Protein AF-A0A173RNW3-F1 (afdb_monomer)

Nearest PDB structures (foldseek):
  2hwj-assembly2_E  TM=7.007E-01  e=1.685E-04  Agrobacterium fabrum str. C58
  6ky4-assembly1_A  TM=7.374E-01  e=3.041E-03  Arabidopsis thaliana
  6sdk-assembly1_B  TM=6.867E-01  e=1.747E-03  Bacillus subtilis subsp. subtilis str. 168
  7bnr-assembly1_A  TM=6.520E-01  e=1.976E-03  Myxococcus xanthus DK 1622
  7ol9-assembly1_A  TM=5.459E-01  e=1.747E-03  Bacillus subtilis subsp. subtilis str. 168

Solvent-accessible surface area (backbone atoms only — not comparable to full-atom values): 11816 Å² total; per-residue (Å²): 138,57,82,41,74,37,54,36,92,76,48,97,58,91,50,89,51,74,41,76,69,30,20,39,36,36,63,54,94,94,45,76,48,47,39,35,39,25,63,78,52,81,43,34,30,38,43,46,61,81,60,81,69,66,49,69,63,52,50,51,60,35,36,72,81,40,70,64,47,28,35,31,24,38,90,87,66,50,79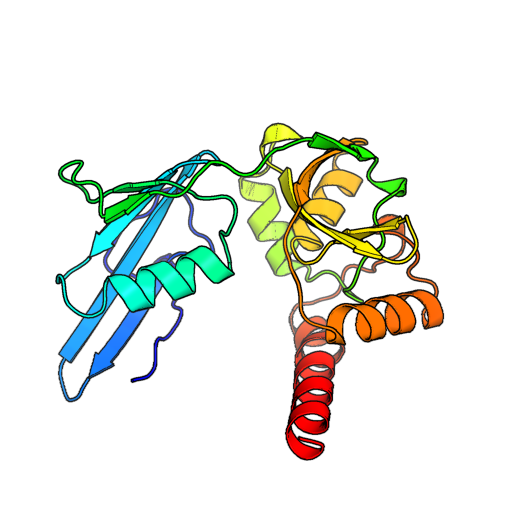,76,44,78,54,82,78,74,70,73,46,80,45,49,51,84,59,29,29,35,49,65,73,65,31,44,45,59,63,40,56,60,46,59,75,71,57,83,54,50,89,68,36,73,30,47,25,38,78,56,98,87,38,42,31,39,78,50,54,64,53,55,52,43,50,34,53,77,70,69,48,57,52,34,36,33,30,80,50,89,78,66,78,65,56,58,57,34,36,50,56,20,48,76,70,65,26,66,25,54,87,55,42,50,76,38,51,62,72,52,34,46,60,70,44,51,48,48,51,54,49,53,53,55,52,57,65,69,79,109

Secondary structure (DSSP, 8-state):
--EEE--GGGSSS--SS--TTSEEEEEETTEEEEEEEEE-SSSEEEEEES-STTHHHHHHHHHHH-TT--EEEETT--EEEE-PPPPEEEEEGGGEE-S-S-EEHHHHHHHHTT--SGGG-EEEEEEETTEEEESS-HHHHHHHHHTT--EEEEEE----THHHHHHHHHHHTT--SGGGPPEE-HHHHIIIIIHHHHHHHHHHHHH-

Foldseek 3Di:
DDKDQDFCVPAPDDAPDGDSLFKIWDDDPPDIKIWGWHPPALAEIEIDTPDPPCLVVSVVSSCVVNVQHAWYAYPVRHTPGHDPGFDKDKDFQLQEQELFAAAEPVVLVSVVVPDDDLRRAEFEWEDDPNTTYTPDDLSVSLNCVVVVNGMHMYGYDDDDPVSVVSSVVCVVVVNRGSVNHYYDYPVCCCVVTVVVVVVVVVVVVVVD

Structure (mmCIF, N/CA/C/O backbone):
data_AF-A0A173RNW3-F1
#
_entry.id   AF-A0A173RNW3-F1
#
loop_
_atom_site.group_PDB
_atom_site.id
_atom_site.type_symbol
_atom_site.label_atom_id
_atom_site.label_alt_id
_atom_site.label_comp_id
_atom_site.label_asym_id
_atom_site.label_entity_id
_atom_site.label_seq_id
_atom_site.pdbx_PDB_ins_code
_atom_site.Cartn_x
_atom_site.Cartn_y
_atom_site.Cartn_z
_atom_site.occupancy
_atom_site.B_iso_or_equiv
_atom_site.auth_seq_id
_atom_site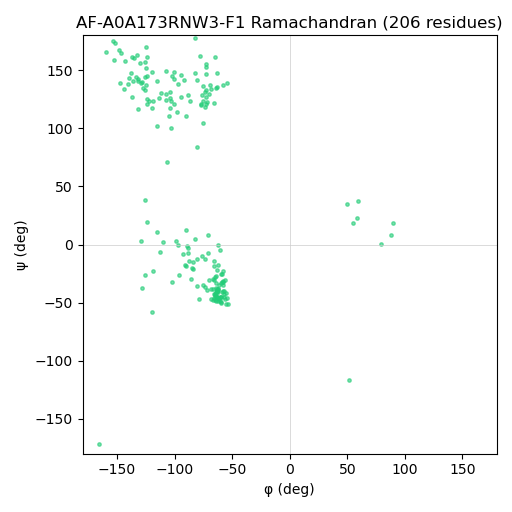.auth_comp_id
_atom_site.auth_asym_id
_atom_site.auth_atom_id
_atom_site.pdbx_PDB_model_num
ATOM 1 N N . MET A 1 1 ? 22.535 -9.513 -6.061 1.00 64.94 1 MET A N 1
ATOM 2 C CA . MET A 1 1 ? 21.945 -8.395 -6.819 1.00 64.94 1 MET A CA 1
ATOM 3 C C . MET A 1 1 ? 21.115 -7.542 -5.873 1.00 64.94 1 MET A C 1
ATOM 5 O O . MET A 1 1 ? 20.486 -8.110 -4.988 1.00 64.94 1 MET A O 1
ATOM 9 N N . LYS A 1 2 ? 21.136 -6.213 -6.012 1.00 76.50 2 LYS A N 1
ATOM 10 C CA . LYS A 1 2 ? 20.300 -5.300 -5.222 1.00 76.50 2 LYS A CA 1
ATOM 11 C C . LYS A 1 2 ? 19.400 -4.522 -6.182 1.00 76.50 2 LYS A C 1
ATOM 13 O O . LYS A 1 2 ? 19.917 -3.797 -7.025 1.00 76.50 2 LYS A O 1
ATOM 18 N N . ILE A 1 3 ? 18.087 -4.695 -6.056 1.00 80.88 3 ILE A N 1
ATOM 19 C CA . ILE A 1 3 ? 17.097 -3.892 -6.778 1.00 80.88 3 ILE A CA 1
ATOM 20 C C . ILE A 1 3 ? 16.829 -2.642 -5.940 1.00 80.88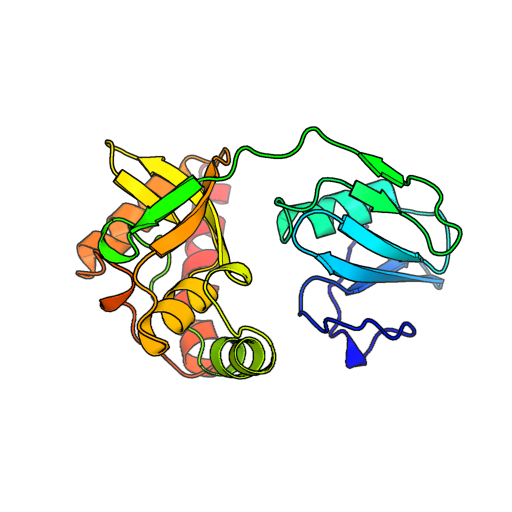 3 ILE A C 1
ATOM 22 O O . ILE A 1 3 ? 16.478 -2.732 -4.762 1.00 80.88 3 ILE A O 1
ATOM 26 N N . GLU A 1 4 ? 17.030 -1.467 -6.522 1.00 81.69 4 GLU A N 1
ATOM 27 C CA . GLU A 1 4 ? 16.791 -0.186 -5.865 1.00 81.69 4 GLU A CA 1
ATOM 28 C C . GLU A 1 4 ? 15.544 0.482 -6.439 1.00 81.69 4 GLU A C 1
ATOM 30 O O . GLU A 1 4 ? 15.445 0.738 -7.638 1.00 81.69 4 GLU A O 1
ATOM 35 N N . LYS A 1 5 ? 14.584 0.807 -5.571 1.00 78.62 5 LYS A N 1
ATOM 36 C CA . LYS A 1 5 ? 13.431 1.634 -5.939 1.00 78.62 5 LYS A CA 1
ATOM 37 C C . LYS A 1 5 ? 13.884 3.077 -6.090 1.00 78.62 5 LYS A C 1
ATOM 39 O O . LYS A 1 5 ? 14.526 3.620 -5.190 1.00 78.62 5 LYS A O 1
ATOM 44 N N . VAL A 1 6 ? 13.499 3.716 -7.186 1.00 73.75 6 VAL A N 1
ATOM 45 C CA . VAL A 1 6 ? 13.806 5.128 -7.426 1.00 73.75 6 VAL A CA 1
ATOM 46 C C . VAL A 1 6 ? 12.526 5.938 -7.579 1.00 73.75 6 VAL A C 1
ATOM 48 O O . VAL A 1 6 ? 11.528 5.419 -8.079 1.00 73.75 6 VAL A O 1
ATOM 51 N N . PRO A 1 7 ? 12.518 7.220 -7.173 1.00 62.44 7 PRO A N 1
ATOM 52 C CA . PRO A 1 7 ? 11.418 8.108 -7.510 1.00 62.44 7 PRO A CA 1
ATOM 53 C C . PRO A 1 7 ? 11.210 8.119 -9.026 1.00 62.44 7 PRO A C 1
ATOM 55 O O . PRO A 1 7 ? 12.173 8.199 -9.789 1.00 62.44 7 PRO A O 1
ATOM 58 N N . SER A 1 8 ? 9.958 8.102 -9.469 1.00 55.84 8 SER A N 1
ATOM 59 C CA . SER A 1 8 ? 9.598 8.130 -10.892 1.00 55.84 8 SER A CA 1
ATOM 60 C C . SER A 1 8 ? 10.174 9.331 -11.648 1.00 55.84 8 SER A C 1
ATOM 62 O O . SER A 1 8 ? 10.513 9.218 -12.819 1.00 55.84 8 SER A O 1
ATOM 64 N N . GLY A 1 9 ? 10.368 10.473 -10.977 1.00 55.44 9 GLY A N 1
ATOM 65 C CA . GLY A 1 9 ? 11.041 11.648 -11.549 1.00 55.44 9 GLY A CA 1
ATOM 66 C C . GLY A 1 9 ? 12.558 11.496 -11.752 1.00 55.44 9 GLY A C 1
ATOM 67 O O . GLY A 1 9 ? 13.184 12.386 -12.318 1.00 55.44 9 GLY A O 1
ATOM 68 N N . SER A 1 10 ? 13.156 10.402 -11.277 1.00 55.72 10 SER A N 1
ATOM 69 C CA . SER A 1 10 ? 14.584 10.068 -11.407 1.00 55.72 10 SER A CA 1
ATOM 70 C C . SER A 1 10 ? 14.844 8.883 -12.346 1.00 55.72 10 SER A C 1
ATOM 72 O O . SER A 1 10 ? 15.997 8.461 -12.492 1.00 55.72 10 SER A O 1
ATOM 74 N N . SER A 1 11 ? 13.785 8.341 -12.957 1.00 59.16 11 SER A N 1
ATOM 75 C CA . SER A 1 11 ? 13.880 7.372 -14.047 1.00 59.16 11 SER A CA 1
ATOM 76 C C . SER A 1 11 ? 14.102 8.094 -15.375 1.00 59.16 11 SER A C 1
ATOM 78 O O . SER A 1 11 ? 13.589 9.194 -15.592 1.00 59.16 11 SER A O 1
ATOM 80 N N . MET A 1 12 ? 14.837 7.460 -16.289 1.00 69.31 12 MET A N 1
ATOM 81 C CA . MET A 1 12 ? 14.919 7.911 -17.681 1.00 69.31 12 MET A CA 1
ATOM 82 C C . MET A 1 12 ? 13.581 7.793 -18.435 1.00 69.31 12 MET A C 1
ATOM 84 O O . MET A 1 12 ? 13.430 8.386 -19.505 1.00 69.31 12 MET A O 1
ATOM 88 N N . PHE A 1 13 ? 12.609 7.052 -17.891 1.00 67.25 13 PHE A N 1
ATOM 89 C CA . PHE A 1 13 ? 11.293 6.844 -18.489 1.00 67.25 13 PHE A CA 1
ATOM 90 C C . PHE A 1 13 ? 10.241 7.798 -17.918 1.00 67.25 13 PHE A C 1
ATOM 92 O O . PHE A 1 13 ? 10.152 8.020 -16.711 1.00 67.25 13 PHE A O 1
ATOM 99 N N . GLN A 1 14 ? 9.390 8.332 -18.797 1.00 59.19 14 GLN A N 1
ATOM 100 C CA . GLN A 1 14 ? 8.199 9.079 -18.394 1.00 59.19 14 GLN A CA 1
ATOM 101 C C . GLN A 1 14 ? 7.016 8.117 -18.255 1.00 59.19 14 GLN A C 1
ATOM 103 O O . GLN A 1 14 ? 6.522 7.603 -19.256 1.00 59.19 14 GLN A O 1
ATOM 108 N N . VAL A 1 15 ? 6.562 7.897 -17.020 1.00 56.56 15 VAL A N 1
ATOM 109 C CA . VAL A 1 15 ? 5.342 7.133 -16.698 1.00 56.56 15 VAL A CA 1
ATOM 110 C C . VAL A 1 15 ? 4.192 8.082 -16.351 1.00 56.56 15 VAL A C 1
ATOM 112 O O . VAL A 1 15 ? 4.427 9.139 -15.754 1.00 56.56 15 VAL A O 1
ATOM 115 N N . HIS A 1 16 ? 2.955 7.733 -16.723 1.00 55.94 16 HIS A N 1
ATOM 116 C CA . HIS A 1 16 ? 1.777 8.575 -16.478 1.00 55.94 16 HIS A CA 1
ATOM 117 C C . HIS A 1 16 ? 1.400 8.596 -14.993 1.00 55.94 16 HIS A C 1
ATOM 119 O O . HIS A 1 16 ? 1.058 9.654 -14.461 1.00 55.94 16 HIS A O 1
ATOM 125 N N . LEU A 1 17 ? 1.497 7.451 -14.311 1.00 56.38 17 LEU A N 1
ATOM 126 C CA . LEU A 1 17 ? 1.308 7.346 -12.862 1.00 56.38 17 LEU A CA 1
ATOM 127 C C . LEU A 1 17 ? 2.655 7.220 -12.146 1.00 56.38 17 LEU A C 1
ATOM 129 O O . LEU A 1 17 ? 3.275 6.161 -12.062 1.00 56.38 17 LEU A O 1
ATOM 133 N N . GLN A 1 18 ? 3.093 8.353 -11.608 1.00 54.75 18 GLN A N 1
ATOM 134 C CA . GLN A 1 18 ? 4.309 8.503 -10.821 1.00 54.75 18 GLN A CA 1
ATOM 135 C C . GLN A 1 18 ? 4.077 8.049 -9.374 1.00 54.75 18 GLN A C 1
ATOM 137 O O . GLN A 1 18 ? 3.756 8.851 -8.499 1.00 54.75 18 GLN A O 1
ATOM 142 N N . LEU A 1 19 ? 4.195 6.743 -9.131 1.00 59.72 19 LEU A N 1
ATOM 143 C CA . LEU A 1 19 ? 4.119 6.153 -7.796 1.00 59.72 19 LEU A CA 1
ATOM 144 C C . LEU A 1 19 ? 5.514 5.705 -7.343 1.00 59.72 19 LEU A C 1
ATOM 146 O O . LEU A 1 19 ? 6.337 5.271 -8.140 1.00 59.72 19 LEU A O 1
ATOM 150 N N . HIS A 1 20 ? 5.776 5.749 -6.036 1.00 55.22 20 HIS A N 1
ATOM 151 C CA . HIS A 1 20 ? 7.065 5.354 -5.443 1.00 55.22 20 HIS A CA 1
ATOM 152 C C . HIS A 1 20 ? 7.477 3.882 -5.678 1.00 55.22 20 HIS A C 1
ATOM 154 O O . HIS A 1 20 ? 8.580 3.490 -5.301 1.00 55.22 20 HIS A O 1
ATOM 160 N N . HIS A 1 21 ? 6.611 3.073 -6.292 1.00 72.44 21 HIS A N 1
ATOM 161 C CA . HIS A 1 21 ? 6.775 1.629 -6.483 1.00 72.44 21 HIS A CA 1
ATOM 162 C C . HIS A 1 21 ? 6.692 1.205 -7.953 1.00 72.44 21 HIS A C 1
ATOM 164 O O . HIS A 1 21 ? 6.416 0.047 -8.243 1.00 72.44 21 HIS A O 1
ATOM 170 N N . THR A 1 22 ? 6.886 2.142 -8.883 1.00 82.62 22 THR A N 1
ATOM 171 C CA . THR A 1 22 ? 6.817 1.853 -10.318 1.00 82.62 22 THR A CA 1
ATOM 172 C C . THR A 1 22 ? 8.153 1.971 -11.036 1.00 82.62 22 THR A C 1
ATOM 174 O O . THR A 1 22 ? 8.218 1.601 -12.199 1.00 82.62 22 THR A O 1
ATOM 177 N N . CYS A 1 23 ? 9.225 2.441 -10.392 1.00 87.81 23 CYS A N 1
ATOM 178 C CA . CYS A 1 23 ? 10.533 2.596 -11.034 1.00 87.81 23 CYS A CA 1
ATOM 179 C C . CYS A 1 23 ? 11.645 1.906 -10.240 1.00 87.81 23 CYS A C 1
ATOM 181 O O . CYS A 1 23 ? 11.763 2.084 -9.023 1.00 87.81 23 CYS A O 1
ATOM 183 N N . PHE A 1 24 ? 12.494 1.170 -10.955 1.00 89.31 24 PHE A N 1
ATOM 184 C CA . PHE A 1 24 ? 13.535 0.315 -10.393 1.00 89.31 24 PHE A CA 1
ATOM 185 C C . PHE A 1 24 ? 14.864 0.534 -11.116 1.00 89.31 24 PHE A C 1
ATOM 187 O O . PHE A 1 24 ? 14.895 0.746 -12.331 1.00 89.31 24 PHE A O 1
ATOM 194 N N . LYS A 1 25 ? 15.963 0.468 -10.362 1.00 90.06 25 LYS A N 1
ATOM 195 C CA . LYS A 1 25 ? 17.331 0.429 -10.880 1.00 90.06 25 LYS A CA 1
ATOM 196 C C . LYS A 1 25 ? 18.058 -0.788 -10.335 1.00 90.06 25 LYS A C 1
ATOM 198 O O . LYS A 1 25 ? 17.957 -1.092 -9.148 1.00 90.06 25 LYS A O 1
ATOM 203 N N . ILE A 1 26 ? 18.807 -1.457 -11.197 1.00 88.81 26 ILE A N 1
ATOM 204 C CA . ILE A 1 26 ? 19.709 -2.542 -10.813 1.00 88.81 26 ILE A CA 1
ATOM 205 C C . ILE A 1 26 ? 21.111 -2.116 -11.206 1.00 88.81 26 ILE A C 1
ATOM 207 O O . ILE A 1 26 ? 21.354 -1.783 -12.365 1.00 88.81 26 ILE A O 1
ATOM 211 N N . GLN A 1 27 ? 22.012 -2.110 -10.227 1.00 87.31 27 GLN A N 1
ATOM 212 C CA . GLN A 1 27 ? 23.428 -1.871 -10.461 1.00 87.31 27 GLN A CA 1
ATOM 213 C C . GLN A 1 27 ? 24.182 -3.199 -10.405 1.00 87.31 27 GLN A C 1
ATOM 215 O O . GLN A 1 27 ? 24.144 -3.903 -9.390 1.00 87.31 27 GLN A O 1
ATOM 220 N N . GLU A 1 28 ? 24.887 -3.509 -11.486 1.00 85.88 28 GLU A N 1
ATOM 221 C CA . GLU A 1 28 ? 25.787 -4.651 -11.591 1.00 85.88 28 GLU A CA 1
ATOM 222 C C . GLU A 1 28 ? 27.114 -4.175 -12.183 1.00 85.88 28 GLU A C 1
ATOM 224 O O . GLU A 1 28 ? 27.160 -3.671 -13.300 1.00 85.88 28 GLU A O 1
ATOM 229 N N . GLU A 1 29 ? 28.188 -4.296 -11.399 1.00 85.00 29 GLU A N 1
ATOM 230 C CA . GLU A 1 29 ? 29.509 -3.755 -11.744 1.00 85.00 29 GLU A CA 1
ATOM 231 C C . GLU A 1 29 ? 29.433 -2.259 -12.135 1.00 85.00 29 GLU A C 1
ATOM 233 O O . GLU A 1 29 ? 29.063 -1.424 -11.300 1.00 85.00 29 GLU A O 1
ATOM 238 N N . ASP A 1 30 ? 29.771 -1.933 -13.386 1.00 84.50 30 ASP A N 1
ATOM 239 C CA . ASP A 1 30 ? 29.736 -0.583 -13.963 1.00 84.50 30 ASP A CA 1
ATOM 240 C C . ASP A 1 30 ? 28.464 -0.313 -14.799 1.00 84.50 30 ASP A C 1
ATOM 242 O O . ASP A 1 30 ? 28.321 0.765 -15.384 1.00 84.50 30 ASP A O 1
ATOM 246 N N . GLU A 1 31 ? 27.527 -1.265 -14.865 1.00 86.00 31 GLU A N 1
ATOM 247 C CA . GLU A 1 31 ? 26.276 -1.140 -15.614 1.00 86.00 31 GLU A CA 1
ATOM 248 C C . GLU A 1 31 ? 25.086 -0.805 -14.703 1.00 86.00 31 GLU A C 1
ATOM 250 O O . GLU A 1 31 ? 24.963 -1.268 -13.564 1.00 86.00 31 GLU A O 1
ATOM 255 N N . VAL A 1 32 ? 24.188 0.037 -15.224 1.00 87.44 32 VAL A N 1
ATOM 256 C CA . VAL A 1 32 ? 22.935 0.416 -14.566 1.00 87.44 32 VAL A CA 1
ATOM 257 C C . VAL A 1 32 ? 21.786 0.087 -15.502 1.00 87.44 32 VAL A C 1
ATOM 259 O O . VAL A 1 32 ? 21.691 0.625 -16.606 1.00 87.44 32 VAL A O 1
ATOM 262 N N . TYR A 1 33 ? 20.890 -0.767 -15.029 1.00 90.56 33 TYR A N 1
ATOM 263 C CA . TYR A 1 33 ? 19.676 -1.139 -15.735 1.00 90.56 33 TYR A CA 1
ATOM 264 C C . TYR A 1 33 ? 18.484 -0.420 -15.112 1.00 90.56 33 TYR A C 1
ATOM 266 O O . TYR A 1 33 ? 18.330 -0.429 -13.889 1.00 90.56 33 TYR A O 1
ATOM 274 N N . GLU A 1 34 ? 17.651 0.210 -15.938 1.00 92.00 34 GLU A N 1
ATOM 275 C CA . GLU A 1 34 ? 16.471 0.942 -15.480 1.00 92.00 34 GLU A CA 1
ATOM 276 C C . GLU A 1 34 ? 15.196 0.291 -16.002 1.00 92.00 34 GLU A C 1
ATOM 278 O O . GLU A 1 34 ? 15.108 -0.101 -17.169 1.00 92.00 34 GLU A O 1
ATOM 283 N N . TYR A 1 35 ? 14.190 0.257 -15.134 1.00 92.19 35 TYR A N 1
ATOM 284 C CA . TYR A 1 35 ? 12.868 -0.270 -15.431 1.00 92.19 35 TYR A CA 1
ATOM 285 C C . TYR A 1 35 ? 11.808 0.673 -14.876 1.00 92.19 35 TYR A C 1
ATOM 28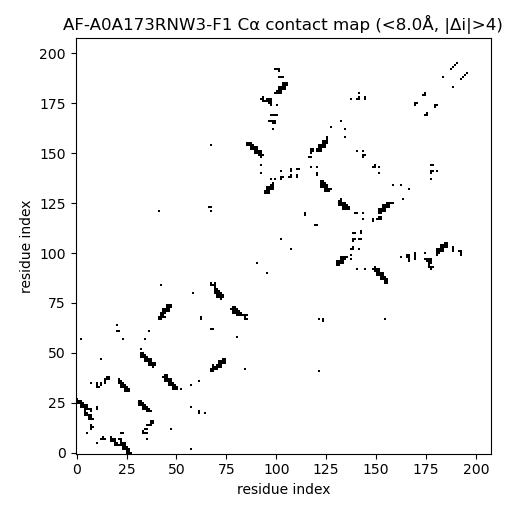7 O O . TYR A 1 35 ? 11.954 1.211 -13.773 1.00 92.19 35 TYR A O 1
ATOM 295 N N . ALA A 1 36 ? 10.727 0.866 -15.620 1.00 92.50 36 ALA A N 1
ATOM 296 C CA . ALA A 1 36 ? 9.578 1.625 -15.160 1.00 92.50 36 ALA A CA 1
ATOM 297 C C . ALA A 1 36 ? 8.267 0.973 -15.598 1.00 92.50 36 ALA A C 1
ATOM 299 O O . ALA A 1 36 ? 8.130 0.542 -16.737 1.00 92.50 36 ALA A O 1
ATOM 300 N N . PHE A 1 37 ? 7.291 0.945 -14.702 1.00 92.25 37 PHE A N 1
ATOM 301 C CA . PHE A 1 37 ? 5.952 0.438 -14.949 1.00 92.25 37 PHE A CA 1
ATOM 302 C C . PHE A 1 37 ? 4.970 1.598 -15.019 1.00 92.25 37 PHE A C 1
ATOM 304 O O . PHE A 1 37 ? 4.901 2.431 -14.119 1.00 92.25 37 PHE A O 1
ATOM 311 N N . ASP A 1 38 ? 4.164 1.634 -16.066 1.00 88.75 38 ASP A N 1
ATOM 312 C CA . ASP A 1 38 ? 3.041 2.551 -16.156 1.00 88.75 38 ASP A CA 1
ATOM 313 C C . ASP A 1 38 ? 1.744 1.783 -15.927 1.00 88.75 38 ASP A C 1
ATOM 315 O O . ASP A 1 38 ? 1.352 0.937 -16.733 1.00 88.75 38 ASP A O 1
ATOM 319 N N . ILE A 1 39 ? 1.096 2.038 -14.792 1.00 86.44 39 ILE A N 1
ATOM 320 C CA . ILE A 1 39 ? -0.168 1.394 -14.437 1.00 86.44 39 ILE A CA 1
ATOM 321 C C . ILE A 1 39 ? -1.273 2.039 -15.271 1.00 86.44 39 ILE A C 1
ATOM 323 O O . ILE A 1 39 ? -1.713 3.153 -14.994 1.00 86.44 39 ILE A O 1
ATOM 327 N N . LEU A 1 40 ? -1.736 1.322 -16.294 1.00 83.94 40 LEU A N 1
ATOM 328 C CA . LEU A 1 40 ? -2.751 1.821 -17.222 1.00 83.94 40 LEU A CA 1
ATOM 329 C C . LEU A 1 40 ? -4.143 1.811 -16.585 1.00 83.94 40 LEU A C 1
ATOM 331 O O . LEU A 1 40 ? -4.990 2.651 -16.887 1.00 83.94 40 LEU A O 1
ATOM 335 N N . ASN A 1 41 ? -4.398 0.812 -15.740 1.00 81.19 41 ASN A N 1
ATOM 336 C CA . ASN A 1 41 ? -5.637 0.615 -14.994 1.00 81.19 41 ASN A CA 1
ATOM 337 C C . ASN A 1 41 ? -5.412 -0.430 -13.881 1.00 81.19 41 ASN A C 1
ATOM 339 O O . ASN A 1 41 ? -4.296 -0.874 -13.640 1.00 81.19 41 ASN A O 1
ATOM 343 N N . GLN A 1 42 ? -6.482 -0.866 -13.212 1.00 79.31 42 GLN A N 1
ATOM 344 C CA . GLN A 1 42 ? -6.419 -1.859 -12.128 1.00 79.31 42 GLN A CA 1
ATOM 345 C C . GLN A 1 42 ? -6.104 -3.298 -12.580 1.00 79.31 42 GLN A C 1
ATOM 347 O O . GLN A 1 42 ? -6.257 -4.230 -11.798 1.00 79.31 42 GLN A O 1
ATOM 352 N N . GLU A 1 43 ? -5.749 -3.519 -13.840 1.00 85.81 43 GLU A N 1
ATOM 353 C CA . GLU A 1 43 ? -5.555 -4.848 -14.432 1.00 85.81 43 GLU A CA 1
ATOM 354 C C . GLU A 1 43 ? -4.206 -4.961 -15.128 1.00 85.81 43 GLU A C 1
ATOM 356 O O . GLU A 1 43 ? -3.573 -6.015 -15.064 1.00 85.81 43 GLU A O 1
ATOM 361 N N . GLN A 1 44 ? -3.783 -3.878 -15.780 1.00 91.62 44 GLN A N 1
ATOM 362 C CA . GLN A 1 44 ? -2.686 -3.889 -16.733 1.00 91.62 44 GLN A CA 1
ATOM 363 C C . GLN A 1 44 ? -1.651 -2.812 -16.423 1.00 91.62 44 GLN A C 1
ATOM 365 O O . GLN A 1 44 ? -2.001 -1.663 -16.134 1.00 91.62 44 GLN A O 1
ATOM 370 N N . ALA A 1 45 ? -0.381 -3.180 -16.575 1.00 93.62 45 ALA A N 1
ATOM 371 C CA . ALA A 1 45 ? 0.741 -2.253 -16.575 1.00 93.62 45 ALA A CA 1
ATOM 372 C C . ALA A 1 45 ? 1.585 -2.397 -17.851 1.00 93.62 45 ALA A C 1
ATOM 374 O O . ALA A 1 45 ? 1.642 -3.464 -18.468 1.00 93.62 45 ALA A O 1
ATOM 375 N N . LEU A 1 46 ? 2.237 -1.306 -18.244 1.00 94.25 46 LEU A N 1
ATOM 376 C CA . LEU A 1 46 ? 3.202 -1.258 -19.338 1.00 94.25 46 LEU A CA 1
ATOM 377 C C . LEU A 1 46 ? 4.618 -1.184 -18.762 1.00 94.25 46 LEU A C 1
ATOM 379 O O . LEU A 1 46 ? 4.890 -0.291 -17.966 1.00 94.25 46 LEU A O 1
ATOM 383 N N . LEU A 1 47 ? 5.512 -2.083 -19.165 1.00 94.81 47 LEU A N 1
ATOM 384 C CA . LEU A 1 47 ? 6.916 -2.079 -18.769 1.00 94.81 47 LEU A CA 1
ATOM 385 C C . LEU A 1 47 ? 7.774 -1.350 -19.810 1.00 94.81 47 LEU A C 1
ATOM 387 O O . LEU A 1 47 ? 7.767 -1.656 -21.003 1.00 94.81 47 LEU A O 1
ATOM 391 N N . TYR A 1 48 ? 8.542 -0.390 -19.317 1.00 92.81 48 TYR A N 1
ATOM 392 C CA . TYR A 1 48 ? 9.630 0.294 -19.990 1.00 92.81 48 TYR A CA 1
ATOM 393 C C . TYR A 1 48 ? 10.931 -0.275 -19.428 1.00 92.81 48 TYR A C 1
ATOM 395 O O . TYR A 1 48 ? 11.184 -0.130 -18.235 1.00 92.81 48 TYR A O 1
ATOM 403 N N . ALA A 1 49 ? 11.746 -0.910 -20.263 1.00 91.69 49 ALA A N 1
ATOM 404 C CA . ALA A 1 49 ? 13.017 -1.494 -19.850 1.00 91.69 49 ALA A CA 1
ATOM 405 C C . ALA A 1 49 ? 14.125 -1.072 -20.818 1.00 91.69 49 ALA A C 1
ATOM 407 O O . ALA A 1 49 ? 13.892 -0.961 -22.024 1.00 91.69 49 ALA A O 1
ATOM 408 N N . SER A 1 50 ? 15.327 -0.812 -20.301 1.00 85.38 50 SER A N 1
ATOM 409 C CA . SER A 1 50 ? 16.506 -0.561 -21.143 1.00 85.38 50 SER A CA 1
ATOM 410 C C . SER A 1 50 ? 17.151 -1.850 -21.673 1.00 85.38 50 SER A C 1
ATOM 412 O O . SER A 1 50 ? 18.002 -1.782 -22.559 1.00 85.38 50 SER A O 1
ATOM 414 N N . THR A 1 51 ? 16.758 -3.007 -21.134 1.00 88.00 51 THR A N 1
ATOM 415 C CA . THR A 1 51 ? 17.298 -4.340 -21.428 1.00 88.00 51 THR A CA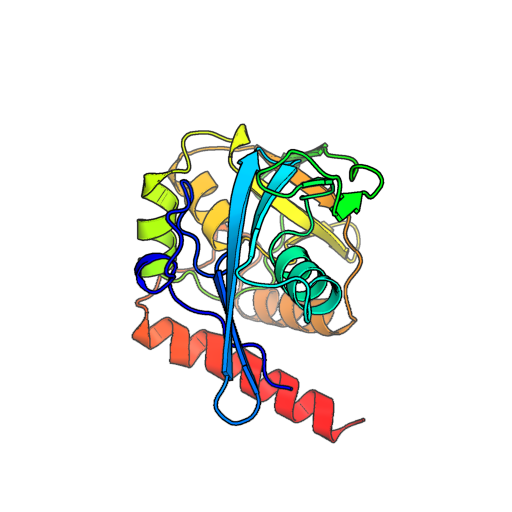 1
ATOM 416 C C . THR A 1 51 ? 16.293 -5.427 -21.024 1.00 88.00 51 THR A C 1
ATOM 418 O O . THR A 1 51 ? 15.384 -5.156 -20.242 1.00 88.00 51 THR A O 1
ATOM 421 N N . ASP A 1 52 ? 16.508 -6.656 -21.498 1.00 88.88 52 ASP A N 1
ATOM 422 C CA . ASP A 1 52 ? 15.751 -7.846 -21.081 1.00 88.88 52 ASP A CA 1
ATOM 423 C C . ASP A 1 52 ? 16.376 -8.561 -19.867 1.00 88.88 52 ASP A C 1
ATOM 425 O O . ASP A 1 52 ? 15.864 -9.578 -19.397 1.00 88.88 52 ASP A O 1
ATOM 429 N N . HIS A 1 53 ? 17.506 -8.066 -19.355 1.00 90.38 53 HIS A N 1
ATOM 430 C CA . HIS A 1 53 ? 18.095 -8.599 -18.127 1.00 90.38 53 HIS A CA 1
ATOM 431 C C . HIS A 1 53 ? 17.129 -8.370 -16.958 1.00 90.38 53 HIS A C 1
ATOM 433 O O . HIS A 1 53 ? 16.412 -7.380 -16.935 1.00 90.38 53 HIS A O 1
ATOM 439 N N . TYR A 1 54 ? 17.107 -9.274 -15.981 1.00 92.00 54 TYR A N 1
ATOM 440 C CA . TYR A 1 54 ? 16.367 -9.109 -14.724 1.00 92.00 54 TYR A CA 1
ATOM 441 C C . TYR A 1 54 ? 14.859 -8.809 -14.831 1.00 92.00 54 TYR A C 1
ATOM 443 O O . TYR A 1 54 ? 14.263 -8.296 -13.879 1.00 92.00 54 TYR A O 1
ATOM 451 N N . LEU A 1 55 ? 14.231 -9.075 -15.985 1.00 93.25 55 LEU A N 1
ATOM 452 C CA . LEU A 1 55 ? 12.816 -8.766 -16.192 1.00 93.25 55 LEU A CA 1
ATOM 453 C C . LEU A 1 55 ? 11.932 -9.491 -15.180 1.00 93.25 55 LEU A C 1
ATOM 455 O O . LEU A 1 55 ? 11.048 -8.861 -14.603 1.00 93.25 55 LEU A O 1
ATOM 459 N N . ASP A 1 56 ? 12.187 -10.778 -14.946 1.00 93.88 56 ASP A N 1
ATOM 460 C CA . ASP A 1 56 ? 11.389 -11.599 -14.036 1.00 93.88 56 ASP A CA 1
ATOM 461 C C . ASP A 1 56 ? 11.469 -11.063 -12.600 1.00 93.88 56 ASP A C 1
ATOM 463 O O . ASP A 1 56 ? 10.441 -10.860 -11.956 1.00 93.88 56 ASP A O 1
ATOM 467 N N . GLU A 1 57 ? 12.670 -10.735 -12.122 1.00 93.44 57 GLU A N 1
ATOM 468 C CA . GLU A 1 57 ? 12.902 -10.227 -10.768 1.00 93.44 57 GLU A CA 1
ATOM 469 C C . GLU A 1 57 ? 12.283 -8.841 -10.556 1.00 93.44 57 GLU A C 1
ATOM 471 O O . GLU A 1 57 ? 11.740 -8.539 -9.493 1.00 93.44 57 GLU A O 1
ATOM 476 N N . VAL A 1 58 ? 12.340 -7.981 -11.573 1.00 93.06 58 VAL A N 1
ATOM 477 C CA . VAL A 1 58 ? 11.742 -6.643 -11.512 1.00 93.06 58 VAL A CA 1
ATOM 478 C C . VAL A 1 58 ? 10.218 -6.709 -11.611 1.00 93.06 58 VAL A C 1
ATOM 480 O O . VAL A 1 58 ? 9.527 -5.933 -10.947 1.00 93.06 58 VAL A O 1
ATOM 483 N N . ILE A 1 59 ? 9.680 -7.631 -12.413 1.00 94.75 59 ILE A N 1
ATOM 484 C CA . ILE A 1 59 ? 8.242 -7.912 -12.470 1.00 94.75 59 ILE A CA 1
ATOM 485 C C . ILE A 1 59 ? 7.758 -8.433 -11.116 1.00 94.75 59 ILE A C 1
ATOM 487 O O . ILE A 1 59 ? 6.743 -7.946 -10.620 1.00 94.75 59 ILE A O 1
ATOM 491 N N . GLU A 1 60 ? 8.479 -9.366 -10.496 1.00 92.75 60 GLU A N 1
ATOM 492 C CA . GLU A 1 60 ? 8.152 -9.898 -9.170 1.00 92.75 60 GLU A CA 1
ATOM 493 C C . GLU A 1 60 ? 8.144 -8.789 -8.105 1.00 92.75 60 GLU A C 1
ATOM 495 O O . GLU A 1 60 ? 7.145 -8.616 -7.401 1.00 92.75 60 GLU A O 1
ATOM 500 N N . GLU A 1 61 ? 9.194 -7.961 -8.049 1.00 91.62 61 GLU A N 1
ATOM 501 C CA . GLU A 1 61 ? 9.274 -6.828 -7.115 1.00 91.62 61 GLU A CA 1
ATOM 502 C C . GLU A 1 61 ? 8.156 -5.798 -7.367 1.00 91.62 61 GLU A C 1
ATOM 504 O O . GLU A 1 61 ? 7.581 -5.251 -6.426 1.00 91.62 61 GLU A O 1
ATOM 509 N N . PHE A 1 62 ? 7.791 -5.530 -8.624 1.00 91.38 62 PHE A N 1
ATOM 510 C CA . PHE A 1 62 ? 6.665 -4.649 -8.948 1.00 91.38 62 PHE A CA 1
ATOM 511 C C . PHE A 1 62 ? 5.320 -5.226 -8.487 1.00 91.38 62 PHE A C 1
ATOM 513 O O . PHE A 1 62 ? 4.506 -4.513 -7.884 1.00 91.38 62 PHE A O 1
ATOM 520 N N . LEU A 1 63 ? 5.083 -6.513 -8.754 1.00 90.81 63 LEU A N 1
ATOM 521 C CA . LEU A 1 63 ? 3.856 -7.214 -8.380 1.00 90.81 63 LEU A CA 1
ATOM 522 C C . LEU A 1 63 ? 3.697 -7.325 -6.863 1.00 90.81 63 LEU A C 1
ATOM 524 O O . LEU A 1 63 ? 2.562 -7.302 -6.390 1.00 90.81 63 LEU A O 1
ATOM 528 N N . PHE A 1 64 ? 4.789 -7.338 -6.095 1.00 85.38 64 PHE A N 1
ATOM 529 C CA . PHE A 1 64 ? 4.731 -7.271 -4.633 1.00 85.38 64 PHE A CA 1
ATOM 530 C C . PHE A 1 64 ? 3.958 -6.035 -4.132 1.00 85.38 64 PHE A C 1
ATOM 532 O O . PHE A 1 64 ? 3.118 -6.147 -3.241 1.00 85.38 64 PHE A O 1
ATOM 539 N N . TYR A 1 65 ? 4.157 -4.857 -4.740 1.00 80.75 65 TYR A N 1
ATOM 540 C CA . TYR A 1 65 ? 3.421 -3.631 -4.369 1.00 80.75 65 TYR A CA 1
ATOM 541 C C . TYR A 1 65 ? 2.129 -3.423 -5.173 1.00 80.75 65 TYR A C 1
ATOM 543 O O . TYR A 1 65 ? 1.268 -2.629 -4.783 1.00 80.75 65 TYR A O 1
ATOM 551 N N . SER A 1 66 ? 1.993 -4.111 -6.308 1.00 85.62 66 SER A N 1
ATOM 552 C CA . SER A 1 66 ? 0.903 -3.925 -7.273 1.00 85.62 66 SER A CA 1
ATOM 553 C C . SER A 1 66 ? 0.166 -5.230 -7.577 1.00 85.62 66 SER A C 1
ATOM 555 O O . SER A 1 66 ? -0.255 -5.444 -8.709 1.00 85.62 66 SER A O 1
ATOM 557 N N . GLY A 1 67 ? -0.044 -6.090 -6.574 1.00 83.75 67 GLY A N 1
ATOM 558 C CA . GLY A 1 67 ? -0.562 -7.462 -6.737 1.00 83.75 67 GLY A CA 1
ATOM 559 C C . GLY A 1 67 ? -1.974 -7.604 -7.329 1.00 83.75 67 GLY A C 1
ATOM 560 O O . GLY A 1 67 ? -2.472 -8.717 -7.495 1.00 83.75 67 GLY A O 1
ATOM 561 N N . PHE A 1 68 ? -2.638 -6.492 -7.650 1.00 85.69 68 PHE A N 1
ATOM 562 C CA . PHE A 1 68 ? -3.877 -6.452 -8.427 1.00 85.69 68 PHE A CA 1
ATOM 563 C C . PHE A 1 68 ? -3.651 -6.470 -9.950 1.00 85.69 68 PHE A C 1
ATOM 565 O O . PHE A 1 68 ? -4.574 -6.804 -10.702 1.00 85.69 68 PHE A O 1
ATOM 572 N N . ILE A 1 69 ? -2.452 -6.0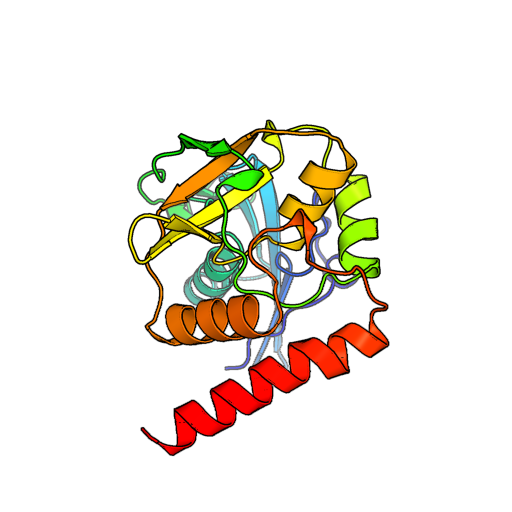92 -10.402 1.00 91.38 69 ILE A N 1
ATOM 573 C CA . ILE A 1 69 ? -2.031 -6.193 -11.797 1.00 91.38 69 ILE A CA 1
ATOM 574 C C . ILE A 1 69 ? -1.844 -7.667 -12.124 1.00 91.38 69 ILE A C 1
ATOM 576 O O . ILE A 1 69 ? -1.165 -8.395 -11.408 1.00 91.38 69 ILE A O 1
ATOM 580 N N . HIS A 1 70 ? -2.460 -8.104 -13.215 1.00 92.88 70 HIS A N 1
ATOM 581 C CA . HIS A 1 70 ? -2.376 -9.490 -13.670 1.00 92.88 70 HIS A CA 1
ATOM 582 C C . HIS A 1 70 ? -1.991 -9.597 -15.146 1.00 92.88 70 HIS A C 1
ATOM 584 O O . HIS A 1 70 ? -1.929 -10.699 -15.676 1.00 92.88 70 HIS A O 1
ATOM 590 N N . VAL A 1 71 ? -1.724 -8.468 -15.811 1.00 96.38 71 VAL A N 1
ATOM 591 C CA . VAL A 1 71 ? -1.196 -8.409 -17.177 1.00 96.38 71 VAL A CA 1
ATOM 592 C C . VAL A 1 71 ? -0.105 -7.345 -17.241 1.00 96.38 71 VAL A C 1
ATOM 594 O O . VAL A 1 71 ? -0.345 -6.188 -16.894 1.00 96.38 71 VAL A O 1
ATOM 597 N N . ILE A 1 72 ? 1.077 -7.708 -17.735 1.00 96.81 72 ILE A N 1
ATOM 598 C CA . ILE A 1 72 ? 2.162 -6.760 -18.020 1.00 96.81 72 ILE A CA 1
ATOM 599 C C . ILE A 1 72 ? 2.599 -6.946 -19.466 1.00 96.81 72 ILE A C 1
ATOM 601 O O . ILE A 1 72 ? 2.796 -8.073 -19.928 1.00 96.81 72 ILE A O 1
ATOM 605 N N . LYS A 1 73 ? 2.734 -5.832 -20.186 1.00 96.38 73 LYS A N 1
ATOM 606 C CA . LYS A 1 73 ? 3.203 -5.808 -21.576 1.00 96.38 73 LYS A CA 1
ATOM 607 C C . LYS A 1 73 ? 4.385 -4.868 -21.744 1.00 96.38 73 LYS A C 1
ATOM 609 O O . LYS A 1 73 ? 4.518 -3.937 -20.959 1.00 96.38 73 LYS A O 1
ATOM 614 N N . ASP A 1 74 ? 5.196 -5.076 -22.774 1.00 94.50 74 ASP A N 1
ATOM 615 C CA . ASP A 1 74 ? 6.189 -4.089 -23.217 1.00 94.50 74 ASP A CA 1
ATOM 616 C C . ASP A 1 74 ? 5.561 -3.002 -24.117 1.00 94.50 74 ASP A C 1
ATOM 618 O O . ASP A 1 74 ? 4.377 -3.049 -24.472 1.00 94.50 74 ASP A O 1
ATOM 622 N N . GLN A 1 75 ? 6.375 -2.029 -24.534 1.00 88.69 75 GLN A N 1
ATOM 623 C CA . GLN A 1 75 ? 5.972 -0.931 -25.425 1.00 88.69 75 GLN A CA 1
ATOM 624 C C . GLN A 1 75 ? 5.520 -1.386 -26.823 1.00 88.69 75 GLN A C 1
ATOM 626 O O . GLN A 1 75 ? 4.817 -0.646 -27.515 1.00 88.69 75 GLN A O 1
ATOM 631 N N . GLN A 1 76 ? 5.931 -2.574 -27.262 1.00 91.81 76 GLN A N 1
ATOM 632 C CA . GLN A 1 76 ? 5.562 -3.177 -28.541 1.00 91.81 76 GLN A CA 1
ATOM 633 C C . GLN A 1 76 ? 4.262 -3.994 -28.431 1.00 91.81 76 GLN A C 1
ATOM 635 O O . GLN A 1 76 ? 3.704 -4.408 -29.449 1.00 91.81 76 GLN A O 1
ATOM 640 N N . GLY A 1 77 ? 3.738 -4.173 -27.214 1.00 92.19 77 GLY A N 1
ATOM 641 C CA . GLY A 1 77 ? 2.539 -4.947 -26.914 1.00 92.19 77 GLY A CA 1
ATOM 642 C C . GLY A 1 77 ? 2.804 -6.433 -26.664 1.00 92.19 77 GLY A C 1
ATOM 643 O O . GLY A 1 77 ? 1.836 -7.192 -26.555 1.00 92.19 77 GLY A O 1
ATOM 644 N N . THR A 1 78 ? 4.068 -6.852 -26.565 1.00 95.12 78 THR A N 1
ATOM 645 C CA . THR A 1 78 ? 4.461 -8.213 -26.186 1.00 95.12 78 THR A CA 1
ATOM 646 C C . THR A 1 78 ? 4.007 -8.488 -24.761 1.00 95.12 78 THR A C 1
ATOM 648 O O . THR A 1 78 ? 4.184 -7.656 -23.874 1.00 95.12 78 THR A O 1
ATOM 651 N N . LEU A 1 79 ? 3.408 -9.655 -24.533 1.00 96.56 79 LEU A N 1
ATOM 652 C CA . LEU A 1 79 ? 3.001 -10.097 -23.204 1.00 96.56 79 LEU A CA 1
ATOM 653 C C . LEU A 1 79 ? 4.226 -10.582 -22.423 1.00 96.56 79 LEU A C 1
ATOM 655 O O . LEU A 1 79 ? 4.877 -11.530 -22.854 1.00 96.56 79 LEU A O 1
ATOM 659 N N . LEU A 1 80 ? 4.508 -9.944 -21.288 1.00 96.44 80 LEU A N 1
ATOM 660 C CA . LEU A 1 80 ? 5.625 -10.292 -20.403 1.00 96.44 80 LEU A CA 1
ATOM 661 C C . LEU A 1 80 ? 5.163 -11.078 -19.174 1.00 96.44 80 LEU A C 1
ATOM 663 O O . LEU A 1 80 ? 5.875 -11.944 -18.686 1.00 96.44 80 LEU A O 1
ATOM 667 N N . TYR A 1 81 ? 3.954 -10.797 -18.689 1.00 96.81 81 TYR A N 1
ATOM 668 C CA . TYR A 1 81 ? 3.363 -11.488 -17.548 1.00 96.81 81 TYR A CA 1
ATOM 669 C C . TYR A 1 81 ? 1.849 -11.572 -17.707 1.00 96.81 81 TYR A C 1
ATOM 671 O O . TYR A 1 81 ? 1.206 -10.594 -18.101 1.00 96.81 81 TYR A O 1
ATOM 679 N N . GLU A 1 82 ? 1.283 -12.727 -17.362 1.00 96.38 82 GLU A N 1
ATOM 680 C CA . GLU A 1 82 ? -0.156 -12.937 -17.258 1.00 96.38 82 GLU A CA 1
ATOM 681 C C . GLU A 1 82 ? -0.477 -13.882 -16.099 1.00 96.38 82 GLU A C 1
ATOM 683 O O . GLU A 1 82 ? 0.124 -14.947 -15.957 1.00 96.38 82 GLU A O 1
ATOM 688 N N . ALA A 1 83 ? -1.467 -13.506 -15.297 1.00 93.50 83 ALA A N 1
ATOM 689 C CA . ALA A 1 83 ? -2.047 -14.341 -14.259 1.00 93.50 83 ALA A CA 1
ATOM 690 C C . ALA A 1 83 ? -3.581 -14.248 -14.297 1.00 93.50 83 ALA A C 1
ATOM 692 O O . ALA A 1 83 ? -4.141 -13.294 -14.845 1.00 93.50 83 ALA A O 1
ATOM 693 N N . PRO A 1 84 ? -4.304 -15.217 -13.706 1.00 91.56 84 PRO A N 1
ATOM 694 C CA . PRO A 1 84 ? -5.746 -15.098 -13.552 1.00 91.56 84 PRO A CA 1
ATOM 695 C C . PRO A 1 84 ? -6.118 -13.835 -12.755 1.00 91.56 84 PRO A C 1
ATOM 697 O O . PRO A 1 84 ? -5.496 -13.555 -11.726 1.00 91.56 84 PRO A O 1
ATOM 700 N N . PRO A 1 85 ? -7.154 -13.081 -13.167 1.00 89.38 85 PRO A N 1
ATOM 701 C CA . PRO A 1 85 ? -7.587 -11.904 -12.429 1.00 89.38 85 PRO A CA 1
ATOM 702 C C . PRO A 1 85 ? -8.089 -12.293 -11.037 1.00 89.38 85 PRO A C 1
ATOM 704 O O . PRO A 1 85 ? -8.891 -13.219 -10.878 1.00 89.38 85 PRO A O 1
ATOM 707 N N . LYS A 1 86 ? -7.678 -11.532 -10.020 1.00 88.81 86 LYS A N 1
ATOM 708 C CA . LYS A 1 86 ? -8.191 -11.709 -8.658 1.00 88.81 86 LYS A CA 1
ATOM 709 C C . LYS A 1 86 ? -9.654 -11.284 -8.588 1.00 88.81 86 LYS A C 1
ATOM 711 O O . LYS A 1 86 ? -10.054 -10.252 -9.134 1.00 88.81 86 LYS A O 1
ATOM 716 N N . LYS A 1 87 ? -10.472 -12.079 -7.894 1.00 91.94 87 LYS A N 1
ATOM 717 C CA . LYS A 1 87 ? -11.886 -11.760 -7.691 1.00 91.94 87 LYS A CA 1
ATOM 718 C C . LYS A 1 87 ? -12.004 -10.499 -6.837 1.00 91.94 87 LYS A C 1
ATOM 720 O O . LYS A 1 87 ? -11.555 -10.471 -5.695 1.00 91.94 87 LYS A O 1
ATOM 725 N N . ARG A 1 88 ? -12.672 -9.485 -7.385 1.00 92.00 88 ARG A N 1
ATOM 726 C CA . ARG A 1 88 ? -12.944 -8.219 -6.700 1.00 92.00 88 ARG A CA 1
ATOM 727 C C . ARG A 1 88 ? -14.312 -8.241 -6.038 1.00 92.00 88 ARG A C 1
ATOM 729 O O . ARG A 1 88 ? -15.268 -8.805 -6.575 1.00 92.00 88 ARG A O 1
ATOM 736 N N . PHE A 1 89 ? -14.417 -7.574 -4.902 1.00 95.38 89 PHE A N 1
ATOM 737 C CA . PHE A 1 89 ? -15.678 -7.339 -4.207 1.00 95.38 89 PHE A CA 1
ATOM 738 C C . PHE A 1 89 ? -15.646 -5.982 -3.506 1.00 95.38 89 PHE A C 1
ATOM 740 O O . PHE A 1 89 ? -14.587 -5.371 -3.369 1.00 95.38 89 PHE A O 1
ATOM 747 N N . LYS A 1 90 ? -16.820 -5.493 -3.103 1.00 96.50 90 LYS A N 1
ATOM 748 C CA . LYS A 1 90 ? -16.938 -4.291 -2.278 1.00 96.50 90 LYS A CA 1
ATOM 749 C C . LYS A 1 90 ? -16.959 -4.668 -0.804 1.00 96.50 90 LYS A C 1
ATOM 751 O O . LYS A 1 90 ? -17.578 -5.664 -0.435 1.00 96.50 90 LYS A O 1
ATOM 756 N N . VAL A 1 91 ? -16.304 -3.852 0.011 1.00 96.62 91 VAL A N 1
ATOM 757 C CA . VAL A 1 91 ? -16.294 -3.958 1.473 1.00 96.62 91 VAL A CA 1
ATOM 758 C C . VAL A 1 91 ? -16.568 -2.585 2.077 1.00 96.62 91 VAL A C 1
ATOM 760 O O . VAL A 1 91 ? -16.100 -1.566 1.554 1.00 96.62 91 VAL A O 1
ATOM 763 N N . LEU A 1 92 ? -17.346 -2.547 3.160 1.00 97.00 92 LEU A N 1
ATOM 764 C CA . LEU A 1 92 ? -17.589 -1.315 3.901 1.00 97.00 92 LEU A CA 1
ATOM 765 C C . LEU A 1 92 ? -16.306 -0.879 4.601 1.00 97.00 92 LEU A C 1
ATOM 767 O O . LEU A 1 92 ? -15.661 -1.664 5.288 1.00 97.00 92 LEU A O 1
ATOM 771 N N . LEU A 1 93 ? -15.971 0.403 4.495 1.00 96.69 93 LEU A N 1
ATOM 772 C CA . LEU A 1 93 ? -14.768 0.967 5.102 1.00 96.69 93 LEU A CA 1
ATOM 773 C C . LEU A 1 93 ? -14.731 0.761 6.628 1.00 96.69 93 LEU A C 1
ATOM 775 O O . LEU A 1 93 ? -13.664 0.589 7.206 1.00 96.69 93 LEU A O 1
ATOM 779 N N . SER A 1 94 ? -15.902 0.749 7.272 1.00 95.75 94 SER A N 1
ATOM 780 C CA . SER A 1 94 ? -16.068 0.489 8.707 1.00 95.75 94 SER A CA 1
ATOM 781 C C . SER A 1 94 ? -15.868 -0.973 9.117 1.00 95.75 94 SER A C 1
ATOM 783 O O . SER A 1 94 ? -15.797 -1.249 10.307 1.00 95.75 94 SER A O 1
ATOM 785 N N . GLU A 1 95 ? -15.824 -1.907 8.167 1.00 95.69 95 GLU A N 1
ATOM 786 C CA . GLU A 1 95 ? -15.631 -3.343 8.425 1.00 95.69 95 GLU A CA 1
ATOM 787 C C . GLU A 1 95 ? -14.171 -3.785 8.250 1.00 95.69 95 GLU A C 1
ATOM 789 O O . GLU A 1 95 ? -13.860 -4.963 8.432 1.00 95.69 95 GLU A O 1
ATOM 794 N N . ILE A 1 96 ? -13.281 -2.857 7.884 1.00 97.88 96 ILE A N 1
ATOM 795 C CA . ILE A 1 96 ? -11.873 -3.137 7.606 1.00 97.88 96 ILE A CA 1
ATOM 796 C C . ILE A 1 96 ? -11.034 -2.807 8.840 1.00 97.88 96 ILE A C 1
ATOM 798 O O . ILE A 1 96 ? -10.870 -1.639 9.205 1.00 97.88 96 ILE A O 1
ATOM 802 N N . GLN A 1 97 ? -10.446 -3.844 9.427 1.00 98.12 97 GLN A N 1
ATOM 803 C CA . GLN A 1 97 ? -9.427 -3.735 10.461 1.00 98.12 97 GLN A CA 1
ATOM 804 C C . GLN A 1 97 ? -8.090 -3.315 9.821 1.00 98.12 97 GLN A C 1
ATOM 806 O O . GLN A 1 97 ? -7.591 -4.000 8.919 1.00 98.12 97 GLN A O 1
ATOM 811 N N . PRO A 1 98 ? -7.474 -2.207 10.261 1.00 98.06 98 PRO A N 1
ATOM 812 C CA . PRO A 1 98 ? -6.126 -1.846 9.843 1.00 98.06 98 PRO A CA 1
ATOM 813 C C . PRO A 1 98 ? -5.071 -2.761 10.482 1.00 98.06 98 PRO A C 1
ATOM 815 O O . PRO A 1 98 ? -5.257 -3.290 11.576 1.00 98.06 98 PRO A O 1
ATOM 818 N N . SER A 1 99 ? -3.933 -2.868 9.806 1.00 97.31 99 SER A N 1
ATOM 819 C CA . SER A 1 99 ? -2.686 -3.485 10.279 1.00 97.31 99 SER A CA 1
ATOM 820 C C . SER A 1 99 ? -1.561 -2.447 10.401 1.00 97.31 99 SER A C 1
ATOM 822 O O . SER A 1 99 ? -0.405 -2.799 10.578 1.00 97.31 99 SER A O 1
ATOM 824 N N . GLN A 1 100 ? -1.891 -1.154 10.294 1.00 97.25 100 GLN A N 1
ATOM 825 C CA . GLN A 1 100 ? -0.954 -0.033 10.337 1.00 97.25 100 GLN A CA 1
ATOM 826 C C . GLN A 1 100 ? -1.371 0.979 11.404 1.00 97.25 100 GLN A C 1
ATOM 828 O O . GLN A 1 100 ? -2.554 1.240 11.606 1.00 97.25 100 GLN A O 1
ATOM 833 N N . PHE A 1 101 ? -0.395 1.597 12.070 1.00 97.31 101 PHE A N 1
ATOM 834 C CA . PHE A 1 101 ? -0.666 2.500 13.192 1.00 97.31 101 PHE A CA 1
ATOM 835 C C . PHE A 1 101 ? -0.963 3.947 12.807 1.00 97.31 101 PHE A C 1
ATOM 837 O O . PHE A 1 101 ? -1.645 4.636 13.565 1.00 97.31 101 PHE A O 1
ATOM 844 N N . TYR A 1 102 ? -0.398 4.428 11.703 1.00 98.25 102 TYR A N 1
ATOM 845 C CA . TYR A 1 102 ? -0.333 5.851 11.367 1.00 98.25 102 TYR A CA 1
ATOM 846 C C . TYR A 1 102 ? -0.509 6.056 9.866 1.00 98.25 102 TYR A C 1
ATOM 848 O O . TYR A 1 102 ? -0.240 5.146 9.093 1.00 98.25 102 TYR A O 1
ATOM 856 N N . ILE A 1 103 ? -0.919 7.241 9.422 1.00 97.88 103 ILE A N 1
ATOM 857 C CA . ILE A 1 103 ? -0.936 7.617 8.001 1.00 97.88 103 ILE A CA 1
ATOM 858 C C . ILE A 1 103 ? 0.112 8.696 7.763 1.00 97.88 103 ILE A C 1
ATOM 860 O O . ILE A 1 103 ? 0.139 9.701 8.465 1.00 97.88 103 ILE A O 1
ATOM 864 N N . ASN A 1 104 ? 0.955 8.504 6.753 1.00 97.00 104 ASN A N 1
ATOM 865 C CA . ASN A 1 104 ? 1.937 9.502 6.347 1.00 97.00 104 ASN A CA 1
ATOM 866 C C . ASN A 1 104 ? 1.252 10.628 5.549 1.00 97.00 104 ASN A C 1
ATOM 868 O O . ASN A 1 104 ? 0.660 10.373 4.496 1.00 97.00 104 ASN A O 1
ATOM 872 N N . GLU A 1 105 ? 1.348 11.866 6.034 1.00 96.81 105 GLU A N 1
ATOM 873 C CA . GLU A 1 105 ? 0.734 13.053 5.421 1.00 96.81 105 GLU A CA 1
ATOM 874 C C . GLU A 1 105 ? 1.199 13.308 3.978 1.00 96.81 105 GLU A C 1
ATOM 876 O O . GLU A 1 105 ? 0.389 13.632 3.104 1.00 96.81 105 GLU A O 1
ATOM 881 N N . LYS A 1 106 ? 2.492 13.126 3.698 1.00 92.31 106 LYS A N 1
ATOM 882 C CA . LYS A 1 106 ? 3.055 13.341 2.361 1.00 92.31 106 LYS A CA 1
ATOM 883 C C . LYS A 1 106 ? 2.517 12.317 1.368 1.00 92.31 106 LYS A C 1
ATOM 885 O O . LYS A 1 106 ? 1.986 12.713 0.332 1.00 92.31 106 LYS A O 1
ATOM 890 N N . LYS A 1 107 ? 2.530 11.026 1.732 1.00 90.62 107 LYS A N 1
ATOM 891 C CA . LYS A 1 107 ? 1.924 9.962 0.906 1.00 90.62 107 LYS A CA 1
ATOM 892 C C . LYS A 1 107 ? 0.445 10.240 0.637 1.00 90.62 107 LYS A C 1
ATOM 894 O O . LYS A 1 107 ? -0.043 10.002 -0.463 1.00 90.62 107 LYS A O 1
ATOM 899 N N . LEU A 1 108 ? -0.284 10.733 1.641 1.00 93.25 108 LEU A N 1
ATOM 900 C CA . LEU A 1 108 ? -1.698 11.079 1.499 1.00 93.25 108 LEU A CA 1
ATOM 901 C C . LEU A 1 108 ? -1.906 12.244 0.519 1.00 93.25 108 LEU A C 1
ATOM 903 O O . LEU A 1 108 ? -2.809 12.188 -0.315 1.00 93.25 108 LEU A O 1
ATOM 907 N N . THR A 1 109 ? -1.058 13.270 0.595 1.00 91.06 109 THR A N 1
ATOM 908 C CA . THR A 1 109 ? -1.090 14.436 -0.300 1.00 91.06 109 THR A CA 1
ATOM 909 C C . THR A 1 109 ? -0.796 14.040 -1.745 1.00 91.06 109 THR A C 1
ATOM 911 O O . THR A 1 109 ? -1.524 14.436 -2.653 1.00 91.06 109 THR A O 1
ATOM 914 N N . GLU A 1 110 ? 0.226 13.212 -1.961 1.00 86.62 110 GLU A N 1
ATOM 915 C CA . GLU A 1 110 ? 0.570 12.664 -3.277 1.00 86.62 110 GLU A CA 1
ATOM 916 C C . GLU A 1 110 ? -0.584 11.835 -3.847 1.00 86.62 110 GLU A C 1
ATOM 918 O O . GLU A 1 110 ? -0.984 12.021 -4.997 1.00 86.62 110 GLU A O 1
ATOM 923 N N . LEU A 1 111 ? -1.193 10.978 -3.024 1.00 86.38 111 LEU A N 1
ATOM 924 C CA . LEU A 1 111 ? -2.323 10.146 -3.424 1.00 86.38 111 LEU A CA 1
ATOM 925 C C . LEU A 1 111 ? -3.553 10.972 -3.845 1.00 86.38 111 LEU A C 1
ATOM 927 O O . LEU A 1 111 ? -4.234 10.637 -4.818 1.00 86.38 111 LEU A O 1
ATOM 931 N N . ALA A 1 112 ? -3.824 12.078 -3.148 1.00 87.25 112 ALA A N 1
ATOM 932 C CA . ALA A 1 112 ? -4.953 12.963 -3.440 1.00 87.25 112 ALA A CA 1
ATOM 933 C C . ALA A 1 112 ? -4.875 13.618 -4.835 1.00 87.25 112 ALA A C 1
ATOM 935 O O . ALA A 1 112 ? -5.888 14.083 -5.369 1.00 87.25 112 ALA A O 1
ATOM 936 N N . THR A 1 113 ? -3.696 13.628 -5.467 1.00 84.94 113 THR A N 1
ATOM 937 C CA . THR A 1 113 ? -3.533 14.175 -6.820 1.00 84.94 113 THR A CA 1
ATOM 938 C C . THR A 1 113 ? -4.264 13.348 -7.881 1.00 84.94 113 THR A C 1
ATOM 940 O O . THR A 1 113 ? -4.780 13.931 -8.840 1.00 84.94 113 THR A O 1
ATOM 943 N N . TRP A 1 114 ? -4.428 12.033 -7.683 1.00 79.06 114 TRP A N 1
ATOM 944 C CA . TRP A 1 114 ? -4.950 11.126 -8.712 1.00 79.06 114 TRP A CA 1
ATOM 945 C C . TRP A 1 114 ? -6.166 10.289 -8.298 1.00 79.06 114 TRP A C 1
ATOM 947 O O . TRP A 1 114 ? -6.974 9.982 -9.167 1.00 79.06 114 TRP A O 1
ATOM 957 N N . VAL A 1 115 ? -6.383 9.988 -7.013 1.00 84.12 115 VAL A N 1
ATOM 958 C CA . VAL A 1 115 ? -7.610 9.295 -6.567 1.00 84.12 115 VAL A CA 1
ATOM 959 C C . VAL A 1 115 ? -8.808 10.243 -6.664 1.00 84.12 115 VAL A C 1
ATOM 961 O O . VAL A 1 115 ? -8.804 11.316 -6.055 1.00 84.12 115 VAL A O 1
ATOM 964 N N . LYS A 1 116 ? -9.843 9.865 -7.426 1.00 80.12 116 LYS A N 1
ATOM 965 C CA . LYS A 1 116 ? -11.056 10.678 -7.644 1.00 80.12 116 LYS A CA 1
ATOM 966 C C . LYS A 1 116 ? -12.336 10.000 -7.161 1.00 80.12 116 LYS A C 1
ATOM 968 O O . LYS A 1 116 ? -13.323 10.692 -6.920 1.00 80.12 116 LYS A O 1
ATOM 973 N N . SER A 1 117 ? -12.348 8.675 -7.038 1.00 86.00 117 SER A N 1
ATOM 974 C CA . SER A 1 117 ? -13.544 7.885 -6.731 1.00 86.00 117 SER A CA 1
ATOM 975 C C . SER A 1 117 ? -13.222 6.559 -6.033 1.00 86.00 117 SER A C 1
ATOM 977 O O . SER A 1 117 ? -12.062 6.178 -5.898 1.00 86.00 117 SER A O 1
ATOM 979 N N . ASP A 1 118 ? -14.263 5.823 -5.627 1.00 83.06 118 ASP A N 1
ATOM 980 C CA . ASP A 1 118 ? -14.143 4.465 -5.074 1.00 83.06 118 ASP A CA 1
ATOM 981 C C . ASP A 1 118 ? -13.461 3.498 -6.051 1.00 83.06 118 ASP A C 1
ATOM 983 O O . ASP A 1 118 ? -12.736 2.600 -5.632 1.00 83.06 118 ASP A O 1
ATOM 987 N N . LYS A 1 119 ? -13.645 3.711 -7.358 1.00 84.81 119 LYS A N 1
ATOM 988 C CA . LYS A 1 119 ? -13.024 2.907 -8.418 1.00 84.81 119 LYS A CA 1
ATOM 989 C C . LYS A 1 119 ? -11.511 3.031 -8.473 1.00 84.81 119 LYS A C 1
ATOM 991 O O . LYS A 1 119 ? -10.894 2.159 -9.057 1.00 84.81 119 LYS A O 1
ATOM 996 N N . ASP A 1 120 ? -10.920 4.059 -7.874 1.00 83.06 120 ASP A N 1
ATOM 997 C CA . ASP A 1 120 ? -9.463 4.227 -7.828 1.00 83.06 120 ASP A CA 1
ATOM 998 C C . ASP A 1 120 ? -8.852 3.520 -6.604 1.00 83.06 120 ASP A C 1
ATOM 1000 O O . ASP A 1 120 ? -7.635 3.492 -6.428 1.00 83.06 120 ASP A O 1
ATOM 1004 N N . ILE A 1 121 ? -9.700 2.932 -5.750 1.00 88.50 121 ILE A N 1
ATOM 1005 C CA . ILE A 1 121 ? -9.317 2.321 -4.481 1.00 88.50 121 ILE A CA 1
ATOM 1006 C C . ILE A 1 121 ? -9.586 0.823 -4.547 1.00 88.50 121 ILE A C 1
ATOM 1008 O O . ILE A 1 121 ? -10.718 0.361 -4.399 1.00 88.50 121 ILE A O 1
ATOM 1012 N N . LEU A 1 122 ? -8.503 0.079 -4.744 1.00 90.88 122 LEU A N 1
ATOM 1013 C CA . LEU A 1 122 ? -8.450 -1.372 -4.660 1.00 90.88 122 LEU A CA 1
ATOM 1014 C C . LEU A 1 122 ? -7.371 -1.752 -3.647 1.00 90.88 122 LEU A C 1
ATOM 1016 O O . LEU A 1 122 ? -6.231 -1.299 -3.784 1.00 90.88 122 LEU A O 1
ATOM 1020 N N . ILE A 1 123 ? -7.729 -2.541 -2.635 1.00 93.56 123 ILE A N 1
ATOM 1021 C CA . ILE A 1 123 ? -6.805 -2.957 -1.573 1.00 93.56 123 ILE A CA 1
ATOM 1022 C C . ILE A 1 123 ? -6.725 -4.487 -1.427 1.00 93.56 123 ILE A C 1
ATOM 1024 O O . ILE A 1 123 ? -7.745 -5.165 -1.587 1.00 93.56 123 ILE A O 1
ATOM 1028 N N . PRO A 1 124 ? -5.543 -5.038 -1.103 1.00 95.12 124 PRO A N 1
ATOM 1029 C CA . PRO A 1 124 ? -5.425 -6.424 -0.673 1.00 95.12 124 PRO A CA 1
ATOM 1030 C C . PRO A 1 124 ? -5.978 -6.582 0.746 1.00 95.12 124 PRO A C 1
ATOM 1032 O O . PRO A 1 124 ? -5.654 -5.802 1.650 1.00 95.12 124 PRO A O 1
ATOM 1035 N N . VAL A 1 125 ? -6.799 -7.609 0.946 1.00 97.06 125 VAL A N 1
ATOM 1036 C CA . VAL A 1 125 ? -7.320 -7.986 2.261 1.00 97.06 125 VAL A CA 1
ATOM 1037 C C . VAL A 1 125 ? -7.131 -9.469 2.526 1.00 97.06 125 VAL A C 1
ATOM 1039 O O . VAL A 1 125 ? -7.104 -10.282 1.607 1.00 97.06 125 VAL A O 1
ATOM 1042 N N . THR A 1 126 ? -7.097 -9.825 3.803 1.00 96.81 126 THR A N 1
ATOM 1043 C CA . THR A 1 126 ? -7.276 -11.207 4.256 1.00 96.81 126 THR A CA 1
ATOM 1044 C C . THR A 1 126 ? -8.413 -11.292 5.271 1.00 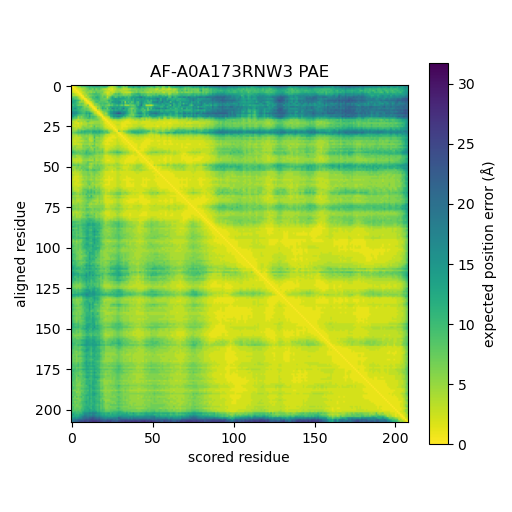96.81 126 THR A C 1
ATOM 1046 O O . THR A 1 126 ? -8.916 -10.267 5.747 1.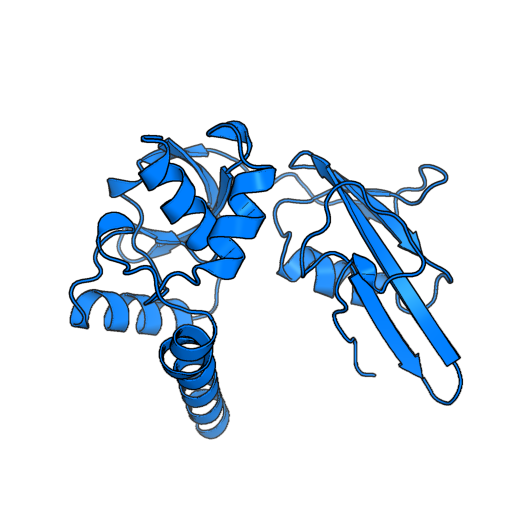00 96.81 126 THR A O 1
ATOM 1049 N N . LYS A 1 127 ? -8.832 -12.513 5.615 1.00 95.00 127 LYS A N 1
ATOM 1050 C CA . LYS A 1 127 ? -9.762 -12.756 6.722 1.00 95.00 127 LYS A CA 1
ATOM 1051 C C . LYS A 1 127 ? -9.012 -13.220 7.954 1.00 95.00 127 LYS A C 1
ATOM 1053 O O . LYS A 1 127 ? -8.442 -14.305 7.961 1.00 95.00 127 LYS A O 1
ATOM 1058 N N . PHE A 1 128 ? -9.152 -12.467 9.035 1.00 92.38 128 PHE A N 1
ATOM 1059 C CA . PHE A 1 128 ? -8.688 -12.876 10.354 1.00 92.38 128 PHE A CA 1
ATOM 1060 C C . PHE A 1 128 ? -9.861 -12.863 11.330 1.00 92.38 128 PHE A C 1
ATOM 1062 O O . PHE A 1 128 ? -10.559 -11.859 11.460 1.00 92.38 128 PHE A O 1
ATOM 1069 N N . GLN A 1 129 ? -10.130 -14.006 11.971 1.00 88.38 129 GLN A N 1
ATOM 1070 C CA . GLN A 1 129 ? -11.245 -14.177 12.918 1.00 88.38 129 GLN A CA 1
ATOM 1071 C C . GLN A 1 129 ? -12.608 -13.687 12.377 1.00 88.38 129 GLN A C 1
ATOM 1073 O O . GLN A 1 129 ? -13.443 -13.165 13.112 1.00 88.38 129 GLN A O 1
ATOM 1078 N N . GLY A 1 130 ? -12.840 -13.850 11.070 1.00 89.88 130 GLY A N 1
ATOM 1079 C CA . GLY A 1 130 ? -14.076 -13.430 10.401 1.00 89.88 130 GLY A CA 1
ATOM 1080 C C . GLY A 1 130 ? -14.174 -11.935 10.067 1.00 89.88 130 GLY A C 1
ATOM 1081 O O . GLY A 1 130 ? -15.178 -11.534 9.485 1.00 89.88 130 GLY A O 1
ATOM 1082 N N . GLN A 1 131 ? -13.155 -11.129 10.379 1.00 93.44 131 GLN A N 1
ATOM 1083 C CA . GLN A 1 131 ? -13.062 -9.714 10.008 1.00 93.44 131 GLN A CA 1
ATOM 1084 C C . GLN A 1 131 ? -12.151 -9.530 8.787 1.00 93.44 131 GLN A C 1
ATOM 1086 O O . GLN A 1 131 ? -11.190 -10.283 8.604 1.00 93.44 131 GLN A O 1
ATOM 1091 N N . TRP A 1 132 ? -12.438 -8.520 7.964 1.00 97.88 132 TRP A N 1
ATOM 1092 C CA . TRP A 1 132 ? -11.537 -8.114 6.888 1.00 97.88 132 TRP A CA 1
ATOM 1093 C C . TRP A 1 132 ? -10.361 -7.335 7.464 1.00 97.88 132 TRP A C 1
ATOM 1095 O O . TRP A 1 132 ? -10.563 -6.362 8.185 1.00 97.88 132 TRP A O 1
ATOM 1105 N N . VAL A 1 133 ? -9.143 -7.737 7.117 1.00 98.19 133 VAL A N 1
ATOM 1106 C CA . VAL A 1 133 ? -7.908 -7.049 7.504 1.00 98.19 133 VAL A CA 1
ATOM 1107 C C . VAL A 1 133 ? -7.256 -6.482 6.256 1.00 98.19 133 VAL A C 1
ATOM 1109 O O . VAL A 1 133 ? -7.019 -7.221 5.303 1.00 98.19 133 VAL A O 1
ATOM 1112 N N . ALA A 1 134 ? -6.957 -5.183 6.255 1.00 97.69 134 ALA A N 1
ATOM 1113 C CA . ALA A 1 134 ? -6.173 -4.567 5.187 1.00 97.69 134 ALA A CA 1
ATOM 1114 C C . ALA A 1 134 ? -4.707 -4.987 5.309 1.00 97.69 134 ALA A C 1
ATOM 1116 O O . ALA A 1 134 ? -4.081 -4.705 6.329 1.00 97.69 134 ALA A O 1
ATOM 1117 N N . LEU A 1 135 ? -4.161 -5.619 4.271 1.00 95.31 135 LEU A N 1
ATOM 1118 C CA . LEU A 1 135 ? -2.744 -6.002 4.227 1.00 95.31 135 LEU A CA 1
ATOM 1119 C C . LEU A 1 135 ? -1.855 -4.821 3.835 1.00 95.31 135 LEU A C 1
ATOM 1121 O O . LEU A 1 135 ? -0.763 -4.656 4.362 1.00 95.31 135 LEU A O 1
ATOM 1125 N N . ASP A 1 136 ? -2.368 -3.970 2.950 1.00 92.00 136 ASP A N 1
ATOM 1126 C CA . ASP A 1 136 ? -1.738 -2.734 2.501 1.00 92.00 136 ASP A CA 1
ATOM 1127 C C . ASP A 1 136 ? -2.824 -1.724 2.075 1.00 92.00 136 ASP A C 1
ATOM 1129 O O . ASP A 1 136 ? -4.020 -2.024 2.018 1.00 92.00 136 ASP A O 1
ATOM 1133 N N . GLY A 1 137 ? -2.418 -0.496 1.763 1.00 92.00 137 GLY A N 1
ATOM 1134 C CA . GLY A 1 137 ? -3.280 0.529 1.198 1.00 92.00 137 GLY A CA 1
ATOM 1135 C C . GLY A 1 137 ? -3.979 1.389 2.243 1.00 92.00 137 GLY A C 1
ATOM 1136 O O . GLY A 1 137 ? -4.927 2.092 1.899 1.00 92.00 137 GLY A O 1
ATOM 1137 N N . HIS A 1 138 ? -3.508 1.424 3.492 1.00 96.44 138 HIS A N 1
ATOM 1138 C CA . HIS A 1 138 ? -4.121 2.223 4.564 1.00 96.44 138 HIS A CA 1
ATOM 1139 C C . HIS A 1 138 ? -4.193 3.715 4.220 1.00 96.44 138 HIS A C 1
ATOM 1141 O O . HIS A 1 138 ? -5.195 4.359 4.516 1.00 96.44 138 HIS A O 1
ATOM 1147 N N . THR A 1 139 ? -3.212 4.272 3.502 1.00 95.00 139 THR A N 1
ATOM 1148 C CA . THR A 1 139 ? -3.291 5.657 2.994 1.00 95.00 139 THR A CA 1
ATOM 1149 C C . THR A 1 139 ? -4.445 5.841 2.001 1.00 95.00 139 THR A C 1
ATOM 1151 O O . THR A 1 139 ? -5.143 6.853 2.058 1.00 95.00 139 THR A O 1
ATOM 1154 N N . ARG A 1 140 ? -4.707 4.846 1.137 1.00 94.00 140 ARG A N 1
ATOM 1155 C CA . ARG A 1 140 ? -5.856 4.848 0.212 1.00 94.00 140 ARG A CA 1
ATOM 1156 C C . ARG A 1 140 ? -7.176 4.773 0.966 1.00 94.00 140 ARG A C 1
ATOM 1158 O O . ARG A 1 140 ? -8.084 5.545 0.675 1.00 94.00 140 ARG A O 1
ATOM 1165 N N . LEU A 1 141 ? -7.257 3.926 1.987 1.00 96.81 141 LEU A N 1
ATOM 1166 C CA . LEU A 1 141 ? -8.432 3.840 2.856 1.00 96.81 141 LEU A CA 1
ATOM 1167 C C . LEU A 1 141 ? -8.676 5.142 3.628 1.00 96.81 141 LEU A C 1
ATOM 1169 O O . LEU A 1 141 ? -9.816 5.598 3.717 1.00 96.81 141 LEU A O 1
ATOM 1173 N N . LYS A 1 142 ? -7.619 5.783 4.146 1.00 97.69 142 LYS A N 1
ATOM 1174 C CA . LYS A 1 142 ? -7.737 7.082 4.819 1.00 97.69 142 LYS A CA 1
ATOM 1175 C C . LYS A 1 142 ? -8.219 8.159 3.852 1.00 97.69 142 LYS A C 1
ATOM 1177 O O . LYS A 1 142 ? -9.074 8.960 4.217 1.00 97.69 142 LYS A O 1
ATOM 1182 N N . LEU A 1 143 ? -7.737 8.169 2.611 1.00 96.00 143 LEU A N 1
ATOM 1183 C CA . LEU A 1 143 ? -8.255 9.095 1.607 1.00 96.00 143 LEU A CA 1
ATOM 1184 C C . LEU A 1 143 ? -9.731 8.815 1.283 1.00 96.00 143 LEU A C 1
ATOM 1186 O O . LEU A 1 143 ? -10.519 9.756 1.223 1.00 96.00 143 LEU A O 1
ATOM 1190 N N . ALA A 1 144 ? -10.131 7.542 1.166 1.00 96.25 144 ALA A N 1
ATOM 1191 C CA . ALA A 1 144 ? -11.535 7.148 1.004 1.00 96.25 144 ALA A CA 1
ATOM 1192 C C . ALA A 1 144 ? -12.412 7.735 2.122 1.00 96.25 144 ALA A C 1
ATOM 1194 O O . ALA A 1 144 ? -13.456 8.333 1.855 1.00 96.25 144 ALA A O 1
ATOM 1195 N N . GLN A 1 145 ? -11.938 7.621 3.368 1.00 96.75 145 GLN A N 1
ATOM 1196 C CA . GLN A 1 145 ? -12.583 8.189 4.548 1.00 96.75 145 GLN A CA 1
ATOM 1197 C C . GLN A 1 145 ? -12.808 9.700 4.394 1.00 96.75 145 GLN A C 1
ATOM 1199 O O . GLN A 1 145 ? -13.925 10.176 4.598 1.00 96.75 145 GLN A O 1
ATOM 1204 N N . LEU A 1 146 ? -11.761 10.446 4.027 1.00 95.94 146 LEU A N 1
ATOM 1205 C CA . LEU A 1 146 ? -11.803 11.905 3.867 1.00 95.94 146 LEU A CA 1
ATOM 1206 C C . LEU A 1 146 ? -12.720 12.341 2.715 1.00 95.94 146 LEU A C 1
ATOM 1208 O O . LEU A 1 146 ? -13.357 13.389 2.797 1.00 95.94 146 LEU A O 1
ATOM 1212 N N . LEU A 1 147 ? -12.840 11.515 1.675 1.00 94.94 147 LEU A N 1
ATOM 1213 C CA . LEU A 1 147 ? -13.753 11.718 0.548 1.00 94.94 147 LEU A CA 1
ATOM 1214 C C . LEU A 1 147 ? -15.192 11.250 0.831 1.00 94.94 147 LEU A C 1
ATOM 1216 O O . LEU A 1 147 ? -16.037 11.299 -0.060 1.00 94.94 147 LEU A O 1
ATOM 1220 N N . ASN A 1 148 ? -15.499 10.816 2.059 1.00 95.44 148 ASN A N 1
ATOM 1221 C CA . ASN A 1 148 ? -16.795 10.253 2.456 1.00 95.44 148 ASN A CA 1
ATOM 1222 C C . ASN A 1 148 ? -17.223 9.003 1.662 1.00 95.44 148 ASN A C 1
ATOM 1224 O O . ASN A 1 148 ? -18.409 8.663 1.631 1.00 95.44 148 ASN A O 1
ATOM 1228 N N . ILE A 1 149 ? -16.269 8.282 1.072 1.00 95.31 149 ILE A N 1
ATOM 1229 C CA . ILE A 1 149 ? -16.507 6.997 0.414 1.00 95.31 149 ILE A CA 1
ATOM 1230 C C . ILE A 1 149 ? -16.757 5.942 1.499 1.00 95.31 149 ILE A C 1
ATOM 1232 O O . ILE A 1 149 ? -15.985 5.812 2.448 1.00 95.31 149 ILE A O 1
ATOM 1236 N N . LYS A 1 150 ? -17.873 5.214 1.386 1.00 95.69 150 LYS A N 1
ATOM 1237 C CA . LYS A 1 150 ? -18.296 4.214 2.384 1.00 95.69 150 LYS A CA 1
ATOM 1238 C C . LYS A 1 150 ? -17.892 2.792 2.034 1.00 95.69 150 LYS A C 1
ATOM 1240 O O . LYS A 1 150 ? -17.726 1.986 2.940 1.00 95.69 150 LYS A O 1
ATOM 1245 N N . GLU A 1 151 ? -17.721 2.505 0.752 1.00 96.62 151 GLU A N 1
ATOM 1246 C CA . GLU A 1 151 ? -17.338 1.192 0.243 1.00 96.62 151 GLU A CA 1
ATOM 1247 C C . GLU A 1 151 ? -16.154 1.340 -0.702 1.00 96.62 151 GLU A C 1
ATOM 1249 O O . GLU A 1 151 ? -16.130 2.252 -1.529 1.00 96.62 151 GLU A O 1
ATOM 1254 N N . VAL A 1 152 ? -15.200 0.425 -0.598 1.00 95.75 152 VAL A N 1
ATOM 1255 C CA . VAL A 1 152 ? -14.021 0.356 -1.470 1.00 95.75 152 VAL A CA 1
ATOM 1256 C C . VAL A 1 152 ? -13.948 -1.016 -2.123 1.00 95.75 152 VAL A C 1
ATOM 1258 O O . VAL A 1 152 ? -14.578 -1.966 -1.645 1.00 95.75 152 VAL A O 1
ATOM 1261 N N . TYR A 1 153 ? -13.193 -1.133 -3.214 1.00 95.44 153 TYR A N 1
ATOM 1262 C CA . TYR A 1 153 ? -12.913 -2.442 -3.786 1.00 95.44 153 TYR A CA 1
ATOM 1263 C C . TYR A 1 153 ? -11.785 -3.126 -3.016 1.00 95.44 153 TYR A C 1
ATOM 1265 O O . TYR A 1 153 ? -10.800 -2.503 -2.615 1.00 95.44 153 TYR A O 1
ATOM 1273 N N . ALA A 1 154 ? -11.923 -4.432 -2.843 1.00 95.56 154 ALA A N 1
ATOM 1274 C CA . ALA A 1 154 ? -10.917 -5.285 -2.243 1.00 95.56 154 ALA A CA 1
ATOM 1275 C C . ALA A 1 154 ? -10.769 -6.588 -3.033 1.00 95.56 154 ALA A C 1
ATOM 1277 O O . ALA A 1 154 ? -11.648 -6.966 -3.819 1.00 95.56 154 ALA A O 1
ATOM 1278 N N . TYR A 1 155 ? -9.644 -7.259 -2.819 1.00 94.44 155 TYR A N 1
ATOM 1279 C CA . TYR A 1 155 ? -9.385 -8.611 -3.292 1.00 94.44 155 TYR A CA 1
ATOM 1280 C C . TYR A 1 155 ? -8.690 -9.412 -2.192 1.00 94.44 155 TYR A C 1
ATOM 1282 O O . TYR A 1 155 ? -7.941 -8.852 -1.393 1.00 94.44 155 TYR A O 1
ATOM 1290 N N . GLU A 1 156 ? -8.969 -10.712 -2.142 1.00 94.69 156 GLU A N 1
ATOM 1291 C CA . GLU A 1 156 ? -8.328 -11.610 -1.180 1.00 94.69 156 GLU A CA 1
ATOM 1292 C C . GLU A 1 156 ? -6.889 -11.913 -1.609 1.00 94.69 156 GLU A C 1
ATOM 1294 O O . GLU A 1 156 ? -6.624 -12.160 -2.789 1.00 94.69 156 GLU A O 1
ATOM 1299 N N . GLU A 1 157 ? -5.978 -11.878 -0.643 1.00 92.75 157 GLU A N 1
ATOM 1300 C CA . GLU A 1 157 ? -4.555 -12.165 -0.805 1.00 92.75 157 GLU A CA 1
ATOM 1301 C C . GLU A 1 157 ? -4.066 -12.981 0.399 1.00 92.75 157 GLU A C 1
ATOM 1303 O O . GLU A 1 157 ? -4.510 -12.776 1.536 1.00 92.75 157 GLU A O 1
ATOM 1308 N N . GLU A 1 158 ? -3.160 -13.920 0.139 1.00 91.00 158 GLU A N 1
ATOM 1309 C CA . GLU A 1 158 ? -2.466 -14.656 1.193 1.00 91.00 158 GLU A CA 1
ATOM 1310 C C . GLU A 1 158 ? -1.435 -13.761 1.891 1.00 91.00 158 GLU A C 1
ATOM 1312 O O . GLU A 1 158 ? -0.932 -12.785 1.337 1.00 91.00 158 GLU A O 1
ATOM 1317 N N . THR A 1 159 ? -1.140 -14.058 3.149 1.00 91.69 159 THR A N 1
ATOM 1318 C CA . THR A 1 159 ? -0.211 -13.260 3.949 1.00 91.69 159 THR A CA 1
ATOM 1319 C C . THR A 1 159 ? 0.447 -14.129 5.007 1.00 91.69 159 THR A C 1
ATOM 1321 O O . THR A 1 159 ? -0.081 -15.183 5.371 1.00 91.69 159 THR A O 1
ATOM 1324 N N . ASP A 1 160 ? 1.591 -13.675 5.501 1.00 90.19 160 ASP A N 1
ATOM 1325 C CA . ASP A 1 160 ? 2.340 -14.363 6.540 1.00 90.19 160 ASP A CA 1
ATOM 1326 C C . ASP A 1 160 ? 1.727 -14.143 7.929 1.00 90.19 160 ASP A C 1
ATOM 1328 O O . ASP A 1 160 ? 0.983 -13.191 8.181 1.00 90.19 160 ASP A O 1
ATOM 1332 N N . ALA A 1 161 ? 2.107 -15.007 8.872 1.00 89.88 161 ALA A N 1
ATOM 1333 C CA . ALA A 1 161 ? 1.583 -15.005 10.238 1.00 89.88 161 ALA A CA 1
ATOM 1334 C C . ALA A 1 161 ? 1.799 -13.678 10.992 1.00 89.88 161 ALA A C 1
ATOM 1336 O O . ALA A 1 161 ? 1.033 -13.372 11.905 1.00 89.88 161 ALA A O 1
ATOM 1337 N N . TYR A 1 162 ? 2.787 -12.862 10.594 1.00 92.62 162 TYR A N 1
ATOM 1338 C CA . TYR A 1 162 ? 3.048 -11.576 11.248 1.00 92.62 162 TYR A CA 1
ATOM 1339 C C . TYR A 1 162 ? 1.843 -10.633 11.194 1.00 92.62 162 TYR A C 1
ATOM 1341 O O . TYR A 1 162 ? 1.712 -9.761 12.050 1.00 92.62 162 TYR A O 1
ATOM 1349 N N . ILE A 1 163 ? 0.947 -10.776 10.208 1.00 95.00 163 ILE A N 1
ATOM 1350 C CA . ILE A 1 163 ? -0.206 -9.881 10.091 1.00 95.00 163 ILE A CA 1
ATOM 1351 C C . ILE A 1 163 ? -1.081 -9.911 11.351 1.00 95.00 163 ILE A C 1
ATOM 1353 O O . ILE A 1 163 ? -1.677 -8.894 11.712 1.00 95.00 163 ILE A O 1
ATOM 1357 N N . GLU A 1 164 ? -1.148 -11.061 12.029 1.00 94.56 164 GLU A N 1
ATOM 1358 C CA . GLU A 1 164 ? -1.954 -11.244 13.234 1.00 94.56 164 GLU A CA 1
ATOM 1359 C C . GLU A 1 164 ? -1.430 -10.359 14.367 1.00 94.56 164 GLU A C 1
ATOM 1361 O O . GLU A 1 164 ? -2.212 -9.643 14.996 1.00 94.56 164 GLU A O 1
ATOM 1366 N N . ASP A 1 165 ? -0.109 -10.315 14.552 1.00 95.94 165 ASP A N 1
ATOM 1367 C CA . ASP A 1 165 ? 0.542 -9.459 15.545 1.00 95.94 165 ASP A CA 1
ATOM 1368 C C . ASP A 1 165 ? 0.233 -7.984 15.284 1.00 95.94 165 ASP A C 1
ATOM 1370 O O . ASP A 1 165 ? -0.152 -7.245 16.189 1.00 95.94 165 ASP A O 1
ATOM 1374 N N . PHE A 1 166 ? 0.316 -7.548 14.027 1.00 96.94 166 PHE A N 1
ATOM 1375 C CA . PHE A 1 166 ? 0.030 -6.163 13.651 1.00 96.94 166 PHE A CA 1
ATOM 1376 C C . PHE A 1 166 ? -1.428 -5.766 13.898 1.00 96.94 166 PHE A C 1
ATOM 1378 O O . PHE A 1 166 ? -1.696 -4.645 14.344 1.00 96.94 166 PHE A O 1
ATOM 1385 N N . VAL A 1 167 ? -2.374 -6.677 13.659 1.00 97.00 167 VAL A N 1
ATOM 1386 C CA . VAL A 1 167 ? -3.782 -6.475 14.027 1.00 97.00 167 VAL A CA 1
ATOM 1387 C C . VAL A 1 167 ? -3.930 -6.349 15.542 1.00 97.00 167 VAL A C 1
ATOM 1389 O O . VAL A 1 167 ? -4.619 -5.439 16.008 1.00 97.00 167 VAL A O 1
ATOM 1392 N N . LEU A 1 168 ? -3.281 -7.220 16.318 1.00 96.56 168 LEU A N 1
ATOM 1393 C CA . LEU A 1 168 ? -3.327 -7.170 17.780 1.00 9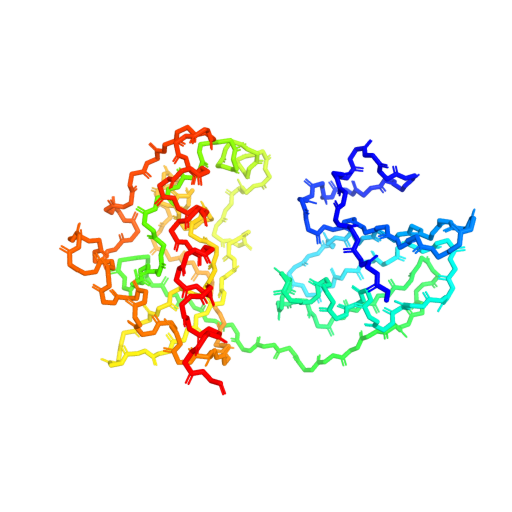6.56 168 LEU A CA 1
ATOM 1394 C C . LEU A 1 168 ? -2.746 -5.857 18.315 1.00 96.56 168 LEU A C 1
ATOM 1396 O O . LEU A 1 168 ? -3.415 -5.179 19.093 1.00 96.56 168 LEU A O 1
ATOM 1400 N N . PHE A 1 169 ? -1.584 -5.424 17.825 1.00 97.44 169 PHE A N 1
ATOM 1401 C CA . PHE A 1 169 ? -0.989 -4.147 18.219 1.00 97.44 169 PHE A CA 1
ATOM 1402 C C . PHE A 1 169 ? -1.871 -2.943 17.858 1.00 97.44 169 PHE A C 1
ATOM 1404 O O . PHE A 1 169 ? -1.917 -1.961 18.603 1.00 97.44 169 PHE A O 1
ATOM 1411 N N . CYS A 1 170 ? -2.589 -2.996 16.728 1.00 97.62 170 CYS A N 1
ATOM 1412 C CA . CYS A 1 170 ? -3.570 -1.964 16.385 1.00 97.62 170 CYS A CA 1
ATOM 1413 C C . CYS A 1 170 ? -4.696 -1.922 17.425 1.00 97.62 170 CYS A C 1
ATOM 1415 O O . CYS A 1 170 ? -4.999 -0.851 17.953 1.00 97.62 170 CYS A O 1
ATOM 1417 N N . LYS A 1 171 ? -5.268 -3.079 17.774 1.00 96.56 171 LYS A N 1
ATOM 1418 C CA . LYS A 1 171 ? -6.341 -3.185 18.775 1.00 96.56 171 LYS A CA 1
ATOM 1419 C C . LYS A 1 171 ? -5.894 -2.723 20.165 1.00 96.56 171 LYS A C 1
ATOM 1421 O O . LYS A 1 171 ? -6.625 -1.994 20.828 1.00 96.56 171 LYS A O 1
ATOM 1426 N N . GLU A 1 172 ? -4.675 -3.055 20.587 1.00 97.75 172 GLU A N 1
ATOM 1427 C CA . GLU A 1 172 ? -4.096 -2.574 21.855 1.00 97.75 172 GLU A CA 1
ATOM 1428 C C . GLU A 1 172 ? -4.000 -1.043 21.920 1.00 97.75 172 GLU A C 1
ATOM 1430 O O . GLU A 1 172 ? -4.177 -0.444 22.982 1.00 97.75 172 GLU A O 1
ATOM 1435 N N . GLN A 1 173 ? -3.775 -0.397 20.775 1.00 97.25 173 GLN A N 1
ATOM 1436 C CA . GLN A 1 173 ? -3.744 1.060 20.638 1.00 97.25 173 GLN A CA 1
ATOM 1437 C C . GLN A 1 173 ? -5.113 1.674 20.300 1.00 97.25 173 GLN A C 1
ATOM 1439 O O . GLN A 1 173 ? -5.162 2.853 19.949 1.00 97.25 173 GLN A O 1
ATOM 1444 N N . GLN A 1 174 ? -6.209 0.910 20.408 1.00 97.56 174 GLN A N 1
ATOM 1445 C CA . GLN A 1 174 ? -7.580 1.341 20.089 1.00 97.56 174 GLN A CA 1
ATOM 1446 C C . GLN A 1 174 ? -7.740 1.798 18.628 1.00 97.56 174 GLN A C 1
ATOM 1448 O O . GLN A 1 174 ? -8.432 2.768 18.328 1.00 97.56 174 GLN A O 1
ATOM 1453 N N . LYS A 1 175 ? -7.052 1.110 17.710 1.00 97.56 175 LYS A N 1
ATOM 1454 C CA . LYS A 1 175 ? -7.130 1.318 16.258 1.00 97.56 175 LYS A CA 1
ATOM 1455 C C . LYS A 1 175 ? -7.908 0.168 15.625 1.00 97.56 175 LYS A C 1
ATOM 1457 O O . LYS A 1 175 ? -7.341 -0.699 14.959 1.00 97.56 175 LYS A O 1
ATOM 1462 N N . ASP A 1 176 ? -9.213 0.152 15.870 1.00 95.94 176 ASP A N 1
ATOM 1463 C CA . ASP A 1 176 ? -10.129 -0.894 15.394 1.00 95.94 176 ASP A CA 1
ATOM 1464 C C . ASP A 1 176 ? -10.614 -0.649 13.955 1.00 95.94 176 ASP A C 1
ATOM 1466 O O . ASP A 1 176 ? -11.151 -1.543 13.303 1.00 95.94 176 ASP A O 1
ATOM 1470 N N . SER A 1 177 ? -10.421 0.563 13.431 1.00 96.12 177 SER A N 1
ATOM 1471 C CA . SER A 1 177 ? -10.835 0.937 12.082 1.00 96.12 177 SER A CA 1
ATOM 1472 C C . SER A 1 177 ? -9.905 1.974 11.453 1.00 96.12 177 SER A C 1
ATOM 1474 O O . SER A 1 177 ? -9.111 2.639 12.124 1.00 96.12 177 SER A O 1
ATOM 1476 N N . ILE A 1 178 ? -10.043 2.192 10.139 1.00 96.88 178 ILE A N 1
ATOM 1477 C CA . ILE A 1 178 ? -9.291 3.258 9.461 1.00 96.88 178 ILE A CA 1
ATOM 1478 C C . ILE A 1 178 ? -9.574 4.652 10.040 1.00 96.88 178 ILE A C 1
ATOM 1480 O O . ILE A 1 178 ? -8.732 5.545 9.930 1.00 96.88 178 ILE A O 1
ATOM 1484 N N . TYR A 1 179 ? -10.742 4.855 10.656 1.00 97.00 179 TYR A N 1
ATOM 1485 C CA . TYR A 1 179 ? -11.140 6.136 11.238 1.00 97.00 179 TYR A CA 1
ATOM 1486 C C . TYR A 1 179 ? -10.232 6.537 12.404 1.00 97.00 179 TYR A C 1
ATOM 1488 O O . TYR A 1 179 ? -10.005 7.731 12.601 1.00 97.00 179 TYR A O 1
ATOM 1496 N N . ASP A 1 180 ? -9.636 5.552 13.074 1.00 97.88 180 ASP A N 1
ATOM 1497 C CA . ASP A 1 180 ? -8.841 5.725 14.289 1.00 97.88 180 ASP A CA 1
ATOM 1498 C C . ASP A 1 180 ? -7.362 6.023 14.000 1.00 97.88 180 ASP A C 1
ATOM 1500 O O . ASP A 1 180 ? -6.632 6.467 14.882 1.00 97.88 180 ASP A O 1
ATOM 1504 N N . LEU A 1 181 ? -6.896 5.813 12.760 1.00 97.75 181 LEU A N 1
ATOM 1505 C CA . LEU A 1 181 ? -5.495 6.053 12.405 1.00 97.75 181 LEU A CA 1
ATOM 1506 C C . LEU A 1 181 ? -5.206 7.561 12.309 1.00 97.75 181 LEU A C 1
ATOM 1508 O O . LEU A 1 181 ? -5.769 8.225 11.430 1.00 97.75 181 LEU A O 1
ATOM 1512 N N . PRO A 1 182 ? -4.302 8.124 13.126 1.00 98.12 182 PRO A N 1
ATOM 1513 C CA . PRO A 1 182 ? -3.909 9.521 12.996 1.00 98.12 182 PRO A CA 1
ATOM 1514 C C . PRO A 1 182 ? -3.029 9.747 11.757 1.00 98.12 182 PRO A C 1
ATOM 1516 O O . PRO A 1 182 ? -2.245 8.883 11.356 1.00 98.12 182 PRO A O 1
ATOM 1519 N N . ILE A 1 183 ? -3.167 10.931 11.156 1.00 98.50 183 ILE A N 1
ATOM 1520 C CA . ILE A 1 183 ? -2.273 11.425 10.101 1.00 98.50 183 ILE A CA 1
ATOM 1521 C C . ILE A 1 183 ? -1.112 12.150 10.788 1.00 98.50 183 ILE A C 1
ATOM 1523 O O . ILE A 1 183 ? -1.354 13.000 11.643 1.00 98.50 183 ILE A O 1
ATOM 1527 N N . ILE A 1 184 ? 0.122 11.801 10.429 1.00 98.38 184 ILE A N 1
ATOM 1528 C CA . ILE A 1 184 ? 1.355 12.333 11.025 1.00 98.38 184 ILE A CA 1
ATOM 1529 C C . ILE A 1 184 ? 2.349 12.755 9.940 1.00 98.38 184 ILE A C 1
ATOM 1531 O O . ILE A 1 184 ? 2.234 12.342 8.779 1.00 98.38 184 ILE A O 1
ATOM 1535 N N . SER A 1 185 ? 3.337 13.565 10.321 1.00 98.00 185 SER A N 1
ATOM 1536 C CA . SER A 1 185 ? 4.378 14.035 9.401 1.00 98.00 185 SER A CA 1
ATOM 1537 C C . SER A 1 185 ? 5.266 12.893 8.889 1.00 98.00 185 SER A C 1
ATOM 1539 O O . SER A 1 185 ? 5.337 11.819 9.488 1.00 98.00 185 SER A O 1
ATOM 1541 N N . GLU A 1 186 ? 5.987 13.121 7.786 1.00 95.06 186 GLU A N 1
ATOM 1542 C CA . GLU A 1 186 ? 6.933 12.136 7.235 1.00 95.06 186 GLU A CA 1
ATOM 1543 C C . GLU A 1 186 ? 7.999 11.724 8.267 1.00 95.06 186 GLU A C 1
ATOM 1545 O O . GLU A 1 186 ? 8.262 10.535 8.436 1.00 95.06 186 GLU A O 1
ATOM 1550 N N . THR A 1 187 ? 8.538 12.688 9.020 1.00 96.81 187 THR A N 1
ATOM 1551 C CA . THR A 1 187 ? 9.535 12.444 10.073 1.00 96.81 187 THR A CA 1
ATOM 1552 C C . THR A 1 187 ? 8.976 11.615 11.228 1.00 96.81 187 THR A C 1
ATOM 1554 O O . THR A 1 187 ? 9.645 10.710 11.720 1.00 96.81 187 THR A O 1
ATOM 1557 N N . GLU A 1 188 ? 7.751 11.899 11.677 1.00 98.06 188 GLU A N 1
ATOM 1558 C CA . GLU A 1 188 ? 7.111 11.099 12.727 1.00 98.06 188 GLU A CA 1
ATOM 1559 C C . GLU A 1 188 ? 6.772 9.698 12.225 1.00 98.06 188 GLU A C 1
ATOM 1561 O O . GLU A 1 188 ? 6.931 8.738 12.968 1.00 98.06 188 GLU A O 1
ATOM 1566 N N . TYR A 1 189 ? 6.334 9.561 10.971 1.00 97.12 189 TYR A N 1
ATOM 1567 C CA . TYR A 1 189 ? 6.020 8.265 10.373 1.00 97.12 189 TYR A CA 1
ATOM 1568 C C . TYR A 1 189 ? 7.252 7.367 10.281 1.00 97.12 189 TYR A C 1
ATOM 1570 O O . TYR A 1 189 ? 7.170 6.178 10.585 1.00 97.12 189 TYR A O 1
ATOM 1578 N N . GLU A 1 190 ? 8.405 7.939 9.939 1.00 95.69 190 GLU A N 1
ATOM 1579 C CA . GLU A 1 190 ? 9.678 7.222 9.947 1.00 95.69 190 GLU A CA 1
ATOM 1580 C C . GLU A 1 190 ? 9.971 6.602 11.324 1.00 95.69 190 GLU A C 1
ATOM 1582 O O . GLU A 1 190 ? 10.285 5.419 11.435 1.00 95.69 190 GLU A O 1
ATOM 1587 N N . VAL A 1 191 ? 9.792 7.371 12.398 1.00 96.44 191 VAL A N 1
ATOM 1588 C CA . VAL A 1 191 ? 10.100 6.916 13.762 1.00 96.44 191 VAL A CA 1
ATOM 1589 C C . VAL A 1 191 ? 9.010 6.007 14.337 1.00 96.44 191 VAL A C 1
ATOM 1591 O O . VAL A 1 191 ? 9.301 4.965 14.915 1.00 96.44 191 VAL A O 1
ATOM 1594 N N . LEU A 1 192 ? 7.742 6.394 14.214 1.00 97.12 192 LEU A N 1
ATOM 1595 C CA . LEU A 1 192 ? 6.628 5.734 14.901 1.00 97.12 192 LEU A CA 1
ATOM 1596 C C . LEU A 1 192 ? 6.093 4.512 14.154 1.00 97.12 192 LEU A C 1
ATOM 1598 O O . LEU A 1 192 ? 5.423 3.678 14.764 1.00 97.12 192 LEU A O 1
ATOM 1602 N N . TRP A 1 193 ? 6.352 4.411 12.849 1.00 96.56 193 TRP A N 1
ATOM 1603 C CA . TRP A 1 193 ? 5.884 3.301 12.028 1.00 96.56 193 TRP A CA 1
ATOM 1604 C C . TRP A 1 193 ? 7.022 2.519 11.381 1.00 96.56 193 TRP A C 1
ATOM 1606 O O . TRP A 1 193 ? 7.133 1.320 11.633 1.00 96.56 193 TRP A O 1
ATOM 1616 N N . ASN A 1 194 ? 7.882 3.166 10.588 1.00 93.56 194 ASN A N 1
ATOM 1617 C CA . ASN A 1 194 ? 8.908 2.433 9.836 1.00 93.56 194 ASN A CA 1
ATOM 1618 C C . ASN A 1 194 ? 9.901 1.749 10.786 1.00 93.56 194 ASN A C 1
ATOM 1620 O O . ASN A 1 194 ? 10.099 0.540 10.689 1.00 93.56 194 ASN A O 1
ATOM 1624 N N . GLN A 1 195 ? 10.431 2.469 11.779 1.00 95.69 195 GLN A N 1
ATOM 1625 C CA . GLN A 1 195 ? 11.323 1.869 12.780 1.00 95.69 195 GLN A CA 1
ATOM 1626 C C . GLN A 1 195 ? 10.627 0.811 13.644 1.00 95.69 195 GLN A C 1
ATOM 1628 O O . GLN A 1 195 ? 11.265 -0.167 14.028 1.00 95.69 195 GLN A O 1
ATOM 1633 N N . PHE A 1 196 ? 9.330 0.962 13.938 1.00 95.88 196 PHE A N 1
ATOM 1634 C CA . PHE A 1 196 ? 8.563 -0.088 14.616 1.00 95.88 196 PHE A CA 1
ATOM 1635 C C . PHE A 1 196 ? 8.561 -1.382 13.790 1.00 95.88 196 PHE A C 1
ATOM 1637 O O . PHE A 1 196 ? 8.920 -2.436 14.315 1.00 95.88 196 PHE A O 1
ATOM 1644 N N . CYS A 1 197 ? 8.234 -1.287 12.497 1.00 94.06 197 CYS A N 1
ATOM 1645 C CA . CYS A 1 197 ? 8.234 -2.428 11.583 1.00 94.06 197 CYS A CA 1
ATOM 1646 C C . CYS A 1 197 ? 9.628 -3.050 11.472 1.00 94.06 197 CYS A C 1
ATOM 1648 O O . CYS A 1 197 ? 9.779 -4.258 11.629 1.00 94.06 197 CYS A O 1
ATOM 1650 N N . GLU A 1 198 ? 10.661 -2.233 11.253 1.00 94.00 198 GLU A N 1
ATOM 1651 C CA . GLU A 1 198 ? 12.041 -2.715 11.175 1.00 94.00 198 GLU A CA 1
ATOM 1652 C C . GLU A 1 198 ? 12.462 -3.467 12.432 1.00 94.00 198 GLU A C 1
ATOM 1654 O O . GLU A 1 198 ? 13.101 -4.512 12.340 1.00 94.00 198 GLU A O 1
ATOM 1659 N N . ASN A 1 199 ? 12.138 -2.926 13.607 1.00 95.00 199 ASN A N 1
ATOM 1660 C CA . ASN A 1 199 ? 12.476 -3.560 14.869 1.00 95.00 199 ASN A CA 1
ATOM 1661 C C . ASN A 1 199 ? 11.734 -4.888 15.007 1.00 95.00 199 ASN A C 1
ATOM 1663 O O . ASN A 1 199 ? 12.383 -5.895 15.271 1.00 95.00 199 ASN A O 1
ATOM 1667 N N . TYR A 1 200 ? 10.422 -4.916 14.749 1.00 94.69 200 TYR A N 1
ATOM 1668 C CA . TYR A 1 200 ? 9.628 -6.146 14.767 1.00 94.69 200 TYR A CA 1
ATOM 1669 C C . TYR A 1 200 ? 10.240 -7.232 13.866 1.00 94.69 200 TYR A C 1
ATOM 1671 O O . TYR A 1 200 ? 10.524 -8.331 14.337 1.00 94.69 200 TYR A O 1
ATOM 1679 N N . PHE A 1 201 ? 10.550 -6.914 12.604 1.00 92.31 201 PHE A N 1
ATOM 1680 C CA . PHE A 1 201 ? 11.126 -7.894 11.678 1.00 92.31 201 PHE A CA 1
ATOM 1681 C C . PHE A 1 201 ? 12.570 -8.283 12.029 1.00 92.31 201 PHE A C 1
ATOM 1683 O O . PHE A 1 201 ? 12.966 -9.425 11.800 1.00 92.31 201 PHE A O 1
ATOM 1690 N N . LYS A 1 202 ? 13.365 -7.386 12.632 1.00 92.62 202 LYS A N 1
ATOM 1691 C CA . LYS A 1 202 ? 14.686 -7.741 13.184 1.00 92.62 202 LYS A CA 1
ATOM 1692 C C . LYS A 1 202 ? 14.564 -8.755 14.321 1.00 92.62 202 LYS A C 1
ATOM 1694 O O . LYS A 1 202 ? 15.394 -9.656 14.375 1.00 92.62 202 LYS A O 1
ATOM 1699 N N . PHE A 1 203 ? 13.570 -8.619 15.201 1.00 89.25 203 PHE A N 1
ATOM 1700 C CA . PHE A 1 203 ? 13.319 -9.590 16.271 1.00 89.25 203 PHE A CA 1
ATOM 1701 C C . PHE A 1 203 ? 12.820 -10.924 15.710 1.00 89.25 203 PHE A C 1
ATOM 1703 O O . PHE A 1 203 ? 13.386 -11.961 16.039 1.00 89.25 203 PHE A O 1
ATOM 1710 N N . LEU A 1 204 ? 11.848 -10.899 14.795 1.00 86.88 204 LEU A N 1
ATOM 1711 C CA . LEU A 1 204 ? 11.294 -12.108 14.178 1.00 86.88 204 LEU A CA 1
ATOM 1712 C C . LEU A 1 204 ? 12.370 -12.946 13.459 1.00 86.88 204 LEU A C 1
ATOM 1714 O O . LEU A 1 204 ? 12.390 -14.167 13.565 1.00 86.88 204 LEU A O 1
ATOM 1718 N N . ASN A 1 205 ? 13.307 -12.290 12.770 1.00 80.06 205 ASN A N 1
ATOM 1719 C CA . ASN A 1 205 ? 14.407 -12.957 12.064 1.00 80.06 205 ASN A CA 1
ATOM 1720 C C . ASN A 1 205 ? 15.537 -13.457 12.982 1.00 80.06 205 ASN A C 1
ATOM 1722 O O . ASN A 1 205 ? 16.432 -14.143 12.503 1.00 80.06 205 ASN A O 1
ATOM 1726 N N . GLN A 1 206 ? 15.546 -13.085 14.266 1.00 73.56 206 GLN A N 1
ATOM 1727 C CA . GLN A 1 206 ? 16.501 -13.605 15.255 1.00 73.56 206 GLN A CA 1
ATOM 1728 C C . GLN A 1 206 ? 15.982 -14.860 15.970 1.00 73.56 206 GLN A C 1
ATOM 1730 O O . GLN A 1 206 ? 16.779 -15.576 16.574 1.00 73.56 206 GLN A O 1
ATOM 1735 N N . GLU A 1 207 ? 14.670 -15.112 15.927 1.00 58.00 207 GLU A N 1
ATOM 1736 C CA . GLU A 1 207 ? 14.034 -16.283 16.546 1.00 58.00 207 GLU A CA 1
ATOM 1737 C C . GLU A 1 207 ? 13.875 -17.482 15.589 1.00 58.00 207 GLU A C 1
ATOM 1739 O O . GLU A 1 207 ? 13.546 -18.578 16.048 1.00 58.00 207 GLU A O 1
ATOM 1744 N N . ASN A 1 208 ? 14.155 -17.289 14.294 1.00 49.12 208 ASN A N 1
ATOM 1745 C CA . ASN A 1 208 ? 14.209 -18.331 13.257 1.00 49.12 208 ASN A CA 1
ATOM 1746 C C . ASN A 1 208 ? 15.652 -18.753 12.945 1.00 49.12 208 ASN A C 1
ATOM 1748 O O . ASN A 1 208 ? 15.853 -19.948 12.625 1.00 49.12 208 ASN A O 1
#

Radius of gyration: 17.82 Å; Cα contacts (8 Å, |Δi|>4): 365; chains: 1; bounding box: 48×33×50 Å

Organism: NCBI:txid154288

pLDDT: mean 89.39, std 10.71, range [49.12, 98.5]

Mean predicted aligned error: 5.86 Å

Sequence (208 aa):
MKIEKVPSGSSMFQVHLQLHHTCFKIQEEDEVYEYAFDILNQEQALLYASTDHYLDEVIEEFLFYSGFIHVIKDQQGTLLYEAPPKKRFKVLLSEIQPSQFYINEKKLTELATWVKSDKDILIPVTKFQGQWVALDGHTRLKLAQLLNIKEVYAYEEETDAYIEDFVLFCKEQQKDSIYDLPIISETEYEVLWNQFCENYFKFLNQEN